Protein AF-A0A1Y1JWE5-F1 (afdb_monomer)

Solvent-accessible surface area (backbone atoms only — not comparable to full-atom values): 17389 Å² total; per-residue (Å²): 130,84,78,57,72,65,70,49,56,72,48,37,63,62,44,45,52,57,44,68,73,35,58,74,59,78,87,44,86,89,73,44,53,76,54,42,47,54,24,56,75,47,59,82,38,72,62,49,57,72,50,61,43,95,92,36,55,34,38,22,52,44,24,22,49,41,56,32,51,51,49,30,47,69,45,86,52,62,65,46,50,71,37,38,53,64,41,50,50,51,50,49,45,46,62,62,63,72,54,86,86,56,82,63,84,67,59,57,63,60,40,46,52,50,53,50,50,53,42,55,49,50,47,59,75,68,62,60,88,73,80,71,63,56,60,56,52,73,76,67,52,86,52,79,88,51,44,73,55,52,51,54,51,50,54,51,48,49,56,49,50,76,72,46,80,90,53,76,62,62,55,52,52,52,50,50,52,50,51,54,49,51,54,50,49,54,54,48,52,63,57,58,70,64,56,77,78,72,74,73,72,83,69,66,60,65,59,59,52,51,52,54,51,52,54,50,52,51,52,53,52,51,51,51,52,52,47,52,51,49,50,50,52,47,51,51,50,48,50,72,68,38,74,64,38,60,52,54,62,56,49,53,60,52,52,50,53,57,54,63,55,58,60,61,71,68,59,82,79,62,79,85,79,79,83,77,87,77,93,71,87,77,84,83,89,82,89,82,84,83,135

Foldseek 3Di:
DPDDLLLLLLCLVVLVVLLVPFQQAQPDPPDTDLQLVLLVVCLVPPLLCLLCAPVGRSSSVLSSLLSSLVCLQPDPPPSSVVNNLVSVLLVLVCSNPVDDPPPPVRDSCSSSVVSVVSNVVSCVVVVDPDDRSNVVCVVDPDDPVCRVVSVVVNVVVCVVDVPDPDDSVVSVVVVVVVVVVVVVVVVVVVVVVPPPPPPPDPPPVVVVVVVVVVVVVVVVVVVVVVVVVVCVVVVVVCCVPPPVVVVVVVVVVVVVVVVVCVCVVVPPPDDDDDDDDDDDDDDDDDDDDDD

Sequence (291 aa):
MRKSIYEIVVYFPQCKLVLDEKPKEITDYTHPGKWAKICIANTHNTKLSHLNVHNRNPQDICNQVMEYLAYVNASTKESLNEFGCEYLYYWIYELLHHKDNIDITVQVDEVYDELLNIFIKGYKDLRFEGDIKILRCLKNGIKEIDFPKIRAIYDMYNKIITHTYRNVDNFKDVVDMMNKHNKKMETLNGEISKSPITIPCKSNIAAHIIITLLVTLLICIFIFVLLKVKYHIICMYFCYFSECGLWIRSVIPWRRKLWDNKDDEKNIYHDPQISSSMLRDCRYNISYNYQ

Secondary structure (DSSP, 8-state):
-PPPHHHHHTTHHHHHHHHHTS-SS---SSS--HHHHHHHHTTT-TTGGGG--TT--HHHHHHHHHHHHHHHHH-S-HHHHHHHHHHHHHHHHHHHHSSTT------HHHHHHHHHHHHHHHHHHTT-SS--TTHHHHHSPPPGGGHHHHHHHHHHHHHHHHHS-S-THHHHHHHHHHHHHHHHHHHHHHHHTTS---------HHHHHHHHHHHHHHHHHHHHHHHHHHHHHHHHHHHHHSHHHHHHHHHHHHHHHHHHTTSGGGGGGS----------------PPP--

Mean predicted aligned error: 15.6 Å

Nearest PDB structures (foldseek):
  6j8w-assembly2_D  TM=2.812E-01  e=6.470E+00  Streptomyces viridosporus
  3ja6-assembly1_I  TM=1.778E-01  e=5.538E+00  Escherichia coli

pLDDT: mean 78.85, std 15.07, range [43.62, 97.88]

Radius of gyration: 39.4 Å; Cα contacts (8 Å, |Δi|>4): 147; chains: 1; bounding box: 109×55×100 Å

Structure (mmCIF, N/CA/C/O backbone):
data_AF-A0A1Y1JWE5-F1
#
_entry.id   AF-A0A1Y1JWE5-F1
#
loop_
_atom_site.group_PDB
_atom_site.id
_atom_site.type_symbol
_atom_site.label_atom_id
_atom_site.label_alt_id
_atom_site.label_comp_id
_atom_site.label_asym_id
_atom_site.label_entity_id
_atom_site.label_seq_id
_atom_site.pdbx_PDB_ins_code
_atom_site.Cartn_x
_atom_site.Cartn_y
_atom_site.Cartn_z
_atom_site.occupancy
_atom_site.B_iso_or_equiv
_atom_site.auth_seq_id
_atom_site.auth_comp_id
_atom_site.auth_asym_id
_atom_site.auth_atom_id
_atom_site.pdbx_PDB_model_num
ATOM 1 N N . MET A 1 1 ? -16.156 13.797 2.078 1.00 45.00 1 MET A N 1
ATOM 2 C CA . MET A 1 1 ? -16.645 12.589 2.778 1.00 45.00 1 MET A CA 1
ATOM 3 C C . MET A 1 1 ? -15.555 11.538 2.713 1.00 45.00 1 MET A C 1
ATOM 5 O O . MET A 1 1 ? -14.990 11.354 1.643 1.00 45.00 1 MET A O 1
ATOM 9 N N . ARG A 1 2 ? -15.207 10.914 3.842 1.00 63.69 2 ARG A N 1
ATOM 10 C CA . ARG A 1 2 ? -14.286 9.770 3.861 1.00 63.69 2 ARG A CA 1
ATOM 11 C C . ARG A 1 2 ? -15.041 8.600 3.222 1.00 63.69 2 ARG A C 1
ATOM 13 O O . ARG A 1 2 ? -16.159 8.333 3.652 1.00 63.69 2 ARG A O 1
ATOM 20 N N . LYS A 1 3 ? -14.489 7.988 2.174 1.00 72.81 3 LYS A N 1
ATOM 21 C CA . LYS A 1 3 ? -15.126 6.830 1.532 1.00 72.81 3 LYS A CA 1
ATOM 22 C C . LYS A 1 3 ? -15.247 5.685 2.524 1.00 72.81 3 LYS A C 1
ATOM 24 O O . LYS A 1 3 ? -14.412 5.565 3.428 1.00 72.81 3 LYS A O 1
ATOM 29 N N . SER A 1 4 ? -16.276 4.859 2.371 1.00 81.06 4 SER A N 1
ATOM 30 C CA . SER A 1 4 ? -16.382 3.672 3.217 1.00 81.06 4 SER A CA 1
ATOM 31 C C . SER A 1 4 ? -15.314 2.654 2.806 1.00 81.06 4 SER A C 1
ATOM 33 O O . SER A 1 4 ? -14.945 2.563 1.636 1.00 81.06 4 SER A O 1
ATOM 35 N N . ILE A 1 5 ? -14.820 1.861 3.760 1.00 77.88 5 ILE A N 1
ATOM 36 C CA . ILE A 1 5 ? -13.851 0.794 3.459 1.00 77.88 5 ILE A CA 1
ATOM 37 C C . ILE A 1 5 ? -14.438 -0.210 2.449 1.00 77.88 5 ILE A C 1
ATOM 39 O O . ILE A 1 5 ? -13.711 -0.765 1.631 1.00 77.88 5 ILE A O 1
ATOM 43 N N . TYR A 1 6 ? -15.760 -0.395 2.442 1.00 78.81 6 TYR A N 1
ATOM 44 C CA . TYR A 1 6 ? -16.436 -1.296 1.510 1.00 78.81 6 TYR A CA 1
ATOM 45 C C . TYR A 1 6 ? -16.335 -0.821 0.064 1.00 78.81 6 TYR A C 1
ATOM 47 O O . TYR A 1 6 ? -16.055 -1.628 -0.816 1.00 78.81 6 TYR A O 1
ATOM 55 N N . GLU A 1 7 ? -16.494 0.484 -0.176 1.00 81.75 7 GLU A N 1
ATOM 56 C CA . GLU A 1 7 ? -16.347 1.068 -1.517 1.00 81.75 7 GLU A CA 1
ATOM 57 C C . GLU A 1 7 ? -14.948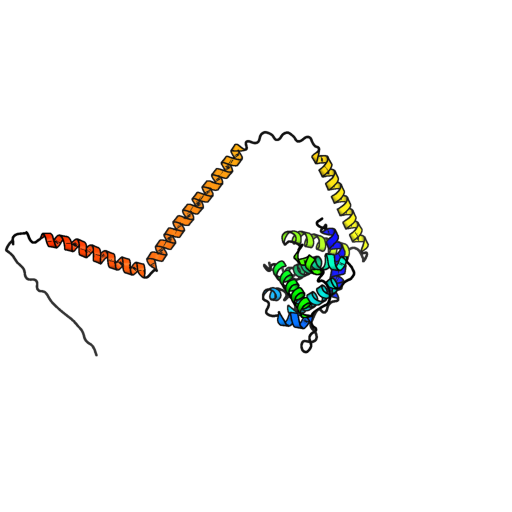 0.818 -2.079 1.00 81.75 7 GLU A C 1
ATOM 59 O O . GLU A 1 7 ? -14.806 0.540 -3.263 1.00 81.75 7 GLU A O 1
ATOM 64 N N . ILE A 1 8 ? -13.931 0.862 -1.215 1.00 82.62 8 ILE A N 1
ATOM 65 C CA . ILE A 1 8 ? -12.537 0.610 -1.579 1.00 82.62 8 ILE A CA 1
ATOM 66 C C . ILE A 1 8 ? -12.338 -0.866 -1.962 1.00 82.62 8 ILE A C 1
ATOM 68 O O . ILE A 1 8 ? -11.799 -1.170 -3.027 1.00 82.62 8 ILE A O 1
ATOM 72 N N . VAL A 1 9 ? -12.821 -1.790 -1.126 1.00 83.12 9 VAL A N 1
ATOM 73 C CA . VAL A 1 9 ? -12.588 -3.235 -1.289 1.00 83.12 9 VAL A CA 1
ATOM 74 C C . VAL A 1 9 ? -13.251 -3.811 -2.548 1.00 83.12 9 VAL A C 1
ATOM 76 O O . VAL A 1 9 ? -12.699 -4.734 -3.143 1.00 83.12 9 VAL A O 1
ATOM 79 N N . VAL A 1 10 ? -14.370 -3.243 -3.024 1.00 83.69 10 VAL A N 1
ATOM 80 C CA . VAL A 1 10 ? -15.030 -3.680 -4.278 1.00 83.69 10 VAL A CA 1
ATOM 81 C C . VAL A 1 10 ? -14.069 -3.659 -5.474 1.00 83.69 10 VAL A C 1
ATOM 83 O O . VAL A 1 10 ? -14.160 -4.518 -6.350 1.00 83.69 10 VAL A O 1
ATOM 86 N N . TYR A 1 11 ? -13.129 -2.710 -5.513 1.00 88.19 11 TYR A N 1
ATOM 87 C CA . TYR A 1 11 ? -12.209 -2.533 -6.641 1.00 88.19 11 TYR A CA 1
ATOM 88 C C . TYR A 1 11 ? -10.886 -3.292 -6.495 1.00 88.19 11 TYR A C 1
ATOM 90 O O . TYR A 1 11 ? -10.104 -3.349 -7.449 1.00 88.19 11 TYR A O 1
ATOM 98 N N . PHE A 1 12 ? -10.631 -3.918 -5.344 1.00 88.44 12 PHE A N 1
ATOM 99 C CA . PHE A 1 12 ? -9.384 -4.643 -5.092 1.00 88.44 12 PHE A CA 1
ATOM 100 C C . PHE A 1 12 ? -9.107 -5.781 -6.086 1.00 88.44 12 PHE A C 1
ATOM 102 O O . PHE A 1 12 ? -7.968 -5.871 -6.533 1.00 88.44 12 PHE A O 1
ATOM 109 N N . PRO A 1 13 ? -10.079 -6.599 -6.539 1.00 87.31 13 PRO A N 1
ATOM 110 C CA . PRO A 1 13 ? -9.810 -7.612 -7.564 1.00 87.31 13 PRO A CA 1
ATOM 111 C C . PRO A 1 13 ? -9.326 -7.015 -8.872 1.00 87.31 13 PRO A C 1
ATOM 113 O O . PRO A 1 13 ? -8.441 -7.565 -9.515 1.00 87.31 13 PRO A O 1
ATOM 116 N N . GLN A 1 14 ? -9.912 -5.890 -9.280 1.00 90.62 14 GLN A N 1
ATOM 117 C CA . GLN A 1 14 ? -9.529 -5.243 -10.524 1.00 90.62 14 GLN A CA 1
ATOM 118 C C . GLN A 1 14 ? -8.097 -4.711 -10.421 1.00 90.62 14 GLN A C 1
ATOM 120 O O . GLN A 1 14 ? -7.299 -4.911 -11.333 1.00 90.62 14 GLN A O 1
ATOM 125 N N . CYS A 1 15 ? -7.762 -4.079 -9.296 1.00 93.44 15 CYS A N 1
ATOM 126 C CA . CYS A 1 15 ? -6.408 -3.608 -9.021 1.00 93.44 15 CYS A CA 1
ATOM 127 C C . CYS A 1 15 ? -5.414 -4.778 -8.937 1.00 93.44 15 CYS A C 1
ATOM 129 O O . CYS A 1 15 ? -4.326 -4.701 -9.504 1.00 93.44 15 CYS A O 1
ATOM 131 N N . LYS A 1 16 ? -5.823 -5.891 -8.316 1.00 93.06 16 LYS A N 1
ATOM 132 C CA . LYS A 1 16 ? -5.056 -7.136 -8.242 1.00 93.06 16 LYS A CA 1
ATOM 133 C C . LYS A 1 16 ? -4.730 -7.693 -9.614 1.00 93.06 16 LYS A C 1
ATOM 135 O O . LYS A 1 16 ? -3.564 -7.941 -9.883 1.00 93.06 16 LYS A O 1
ATOM 140 N N . LEU A 1 17 ? -5.730 -7.835 -10.482 1.00 93.50 17 LEU A N 1
ATOM 141 C CA . LEU A 1 17 ? -5.533 -8.320 -11.848 1.00 93.50 17 LEU A CA 1
ATOM 142 C C . LEU A 1 17 ? -4.514 -7.452 -12.596 1.00 93.50 17 LEU A C 1
ATOM 144 O O . LEU A 1 17 ? -3.560 -7.972 -13.163 1.00 93.50 17 LEU A O 1
ATOM 148 N N . VAL A 1 18 ? -4.662 -6.127 -12.514 1.00 96.19 18 VAL A N 1
ATOM 149 C CA . VAL A 1 18 ? -3.742 -5.178 -13.160 1.00 96.19 18 VAL A CA 1
ATOM 150 C C . VAL A 1 18 ? -2.314 -5.293 -12.614 1.00 96.19 18 VAL A C 1
ATOM 152 O O . VAL A 1 18 ? -1.364 -5.159 -13.384 1.00 96.19 18 VAL A O 1
ATOM 155 N N . LEU A 1 19 ? -2.147 -5.505 -11.306 1.00 96.50 19 LEU A N 1
ATOM 156 C CA . LEU A 1 19 ? -0.839 -5.697 -10.674 1.00 96.50 19 LEU A CA 1
ATOM 157 C C . LEU A 1 19 ? -0.215 -7.051 -11.051 1.00 96.50 19 LEU A C 1
ATOM 159 O O . LEU A 1 19 ? 0.980 -7.115 -11.341 1.00 96.50 19 LEU A O 1
ATOM 163 N N . ASP A 1 20 ? -1.015 -8.117 -11.071 1.00 95.56 20 ASP A N 1
ATOM 164 C CA . ASP A 1 20 ? -0.584 -9.484 -11.385 1.00 95.56 20 ASP A CA 1
ATOM 165 C C . ASP A 1 20 ? -0.161 -9.646 -12.855 1.00 95.56 20 ASP A C 1
ATOM 167 O O . ASP A 1 20 ? 0.697 -10.477 -13.153 1.00 95.56 20 ASP A O 1
ATOM 171 N N . GLU A 1 21 ? -0.712 -8.828 -13.757 1.00 96.88 21 GLU A N 1
ATOM 172 C CA . GLU A 1 21 ? -0.301 -8.730 -15.165 1.00 96.88 21 GLU A CA 1
ATOM 173 C C . GLU A 1 21 ? 1.067 -8.048 -15.356 1.00 96.88 21 GLU A C 1
ATOM 175 O O . GLU A 1 21 ? 1.653 -8.143 -16.438 1.00 96.88 21 GLU A O 1
ATOM 180 N N . LYS A 1 22 ? 1.593 -7.336 -14.347 1.00 97.31 22 LYS A N 1
ATOM 181 C CA . LYS A 1 22 ? 2.890 -6.654 -14.467 1.00 97.31 22 LYS A CA 1
ATOM 182 C C . LYS A 1 22 ? 4.060 -7.638 -14.343 1.00 97.31 22 LYS A C 1
ATOM 184 O O . LYS A 1 22 ? 3.947 -8.635 -13.626 1.00 97.31 22 LYS A O 1
ATOM 189 N N . PRO A 1 23 ? 5.206 -7.357 -14.999 1.00 95.88 23 PRO A N 1
ATOM 190 C CA . PRO A 1 23 ? 6.380 -8.220 -14.930 1.00 95.88 23 PRO A CA 1
ATOM 191 C C . PRO A 1 23 ? 6.802 -8.483 -13.484 1.00 95.88 23 PRO A C 1
ATOM 193 O O . PRO A 1 23 ? 7.018 -7.551 -12.710 1.00 95.88 23 PRO A O 1
ATOM 196 N N . LYS A 1 24 ? 6.918 -9.764 -13.124 1.00 95.69 24 LYS A N 1
ATOM 197 C CA . LYS A 1 24 ? 7.304 -10.183 -11.769 1.00 95.69 24 LYS A CA 1
ATOM 198 C C . LYS A 1 24 ? 8.813 -10.168 -11.546 1.00 95.69 24 LYS A C 1
ATOM 200 O O . LYS A 1 24 ? 9.238 -10.123 -10.395 1.00 95.69 24 LYS A O 1
ATOM 205 N N . GLU A 1 25 ? 9.586 -10.199 -12.623 1.00 95.69 25 GLU A N 1
ATOM 206 C CA . GLU A 1 25 ? 11.045 -10.255 -12.624 1.00 95.69 25 GLU A CA 1
ATOM 207 C C . GLU A 1 25 ? 11.581 -9.351 -13.733 1.00 95.69 25 GLU A C 1
ATOM 209 O O . GLU A 1 25 ? 10.958 -9.207 -14.792 1.00 95.69 25 GLU A O 1
ATOM 214 N N . ILE A 1 26 ? 12.730 -8.726 -13.487 1.00 95.06 26 ILE A N 1
ATOM 215 C CA . ILE A 1 26 ? 13.473 -8.005 -14.517 1.00 95.06 26 ILE A CA 1
ATOM 216 C C . ILE A 1 26 ? 14.206 -9.047 -15.365 1.00 95.06 26 ILE A C 1
ATOM 218 O O . ILE A 1 26 ? 15.127 -9.708 -14.898 1.00 95.06 26 ILE A O 1
ATOM 222 N N . THR A 1 27 ? 13.792 -9.203 -16.621 1.00 93.88 27 THR A N 1
ATOM 223 C CA . THR A 1 27 ? 14.348 -10.229 -17.518 1.00 93.88 27 THR A CA 1
ATOM 224 C C . THR A 1 27 ? 15.633 -9.795 -18.224 1.00 93.88 27 THR A C 1
ATOM 226 O O . THR A 1 27 ? 16.431 -10.646 -18.605 1.00 93.88 27 THR A O 1
ATOM 229 N N . ASP A 1 28 ? 15.857 -8.487 -18.385 1.00 94.38 28 ASP A N 1
ATOM 230 C CA . ASP A 1 28 ? 17.046 -7.929 -19.031 1.00 94.38 28 ASP A CA 1
ATOM 231 C C . ASP A 1 28 ? 17.736 -6.909 -18.116 1.00 94.38 28 ASP A C 1
ATOM 233 O O . ASP A 1 28 ? 17.306 -5.763 -17.981 1.00 94.38 28 ASP A O 1
ATOM 237 N N . TYR A 1 29 ? 18.830 -7.337 -17.485 1.00 92.56 29 TYR A N 1
ATOM 238 C CA . TYR A 1 29 ? 19.678 -6.469 -16.662 1.00 92.56 29 TYR A CA 1
ATOM 239 C C . TYR A 1 29 ? 20.702 -5.671 -17.479 1.00 92.56 29 TYR A C 1
ATOM 241 O O . TYR A 1 29 ? 21.291 -4.726 -16.956 1.00 92.56 29 TYR A O 1
ATOM 249 N N . THR A 1 30 ? 20.920 -6.023 -18.749 1.00 93.88 30 THR A N 1
ATOM 250 C CA . THR A 1 30 ? 21.851 -5.306 -19.633 1.00 93.88 30 THR A CA 1
ATOM 251 C C . THR A 1 30 ? 21.209 -4.057 -20.225 1.00 93.88 30 THR A C 1
ATOM 253 O O . THR A 1 30 ? 21.836 -2.998 -20.257 1.00 93.88 30 THR A O 1
ATOM 256 N N . HIS A 1 31 ? 19.932 -4.149 -20.599 1.00 95.50 31 HIS A N 1
ATOM 257 C CA . HIS A 1 31 ? 19.138 -3.041 -21.125 1.00 95.50 31 HIS A CA 1
ATOM 258 C C . HIS A 1 31 ? 17.792 -2.938 -20.392 1.00 95.50 31 HIS A C 1
ATOM 260 O O . HIS A 1 31 ? 16.730 -3.065 -21.006 1.00 95.50 31 HIS A O 1
ATOM 266 N N . PRO A 1 32 ? 17.809 -2.692 -19.068 1.00 96.00 32 PRO A N 1
ATOM 267 C CA . PRO A 1 32 ? 16.590 -2.664 -18.281 1.00 96.00 32 PRO A CA 1
ATOM 268 C C . PRO A 1 32 ? 15.662 -1.545 -18.755 1.00 96.00 32 PRO A C 1
ATOM 270 O O . PRO A 1 32 ? 16.098 -0.445 -19.114 1.00 96.00 32 PRO A O 1
ATOM 273 N N . GLY A 1 33 ? 14.356 -1.811 -18.685 1.00 95.62 33 GLY A N 1
ATOM 274 C CA . GLY A 1 33 ? 13.331 -0.791 -18.874 1.00 95.62 33 GLY A CA 1
ATOM 275 C C . GLY A 1 33 ? 13.539 0.409 -17.942 1.00 95.62 33 GLY A C 1
ATOM 276 O O . GLY A 1 33 ? 14.242 0.335 -16.933 1.00 95.62 33 GLY A O 1
ATOM 277 N N . LYS A 1 34 ? 12.908 1.541 -18.268 1.00 96.31 34 LYS A N 1
ATOM 278 C CA . LYS A 1 34 ? 13.078 2.802 -17.522 1.00 96.31 34 LYS A CA 1
ATOM 279 C C . LYS A 1 34 ? 12.838 2.628 -16.016 1.00 96.31 34 LYS A C 1
ATOM 281 O O . LYS A 1 34 ? 13.661 3.068 -15.216 1.00 96.31 34 LYS A O 1
ATOM 286 N N . TRP A 1 35 ? 11.752 1.948 -15.646 1.00 96.56 35 TRP A N 1
ATOM 287 C CA . TRP A 1 35 ? 11.420 1.663 -14.250 1.00 96.56 35 TRP A CA 1
ATOM 288 C C . TRP A 1 35 ? 12.386 0.675 -13.603 1.00 96.56 35 TRP A C 1
ATOM 290 O O . TRP A 1 35 ? 12.887 0.949 -12.515 1.00 96.56 35 TRP A O 1
ATOM 300 N N . ALA A 1 36 ? 12.738 -0.402 -14.305 1.00 97.38 36 ALA A N 1
ATOM 301 C CA . ALA A 1 36 ? 13.722 -1.372 -13.840 1.00 97.38 36 ALA A CA 1
ATOM 302 C C . ALA A 1 36 ? 15.067 -0.699 -13.523 1.00 97.38 36 ALA A C 1
ATOM 304 O O . ALA A 1 36 ? 15.626 -0.924 -12.454 1.00 97.38 36 ALA A O 1
ATOM 305 N N . LYS A 1 37 ? 15.545 0.210 -14.383 1.00 97.25 37 LYS A N 1
ATOM 306 C CA . LYS A 1 37 ? 16.775 0.981 -14.146 1.00 97.25 37 LYS A CA 1
ATOM 307 C C . LYS A 1 37 ? 16.695 1.831 -12.874 1.00 97.25 37 LYS A C 1
ATOM 309 O O . LYS A 1 37 ? 17.655 1.875 -12.109 1.00 97.25 37 LYS A O 1
ATOM 314 N N . ILE A 1 38 ? 15.561 2.494 -12.641 1.00 97.12 38 ILE A N 1
ATOM 315 C CA . ILE A 1 38 ? 15.330 3.292 -11.428 1.00 97.12 38 ILE A CA 1
ATOM 316 C C . ILE A 1 38 ? 15.319 2.390 -10.189 1.00 97.12 38 ILE A C 1
ATOM 318 O O . ILE A 1 38 ? 15.957 2.722 -9.193 1.00 97.12 38 ILE A O 1
ATOM 322 N N . CYS A 1 39 ? 14.650 1.240 -10.247 1.00 97.38 39 CYS A N 1
ATOM 323 C CA . CYS A 1 39 ? 14.604 0.294 -9.135 1.00 97.38 39 CYS A CA 1
ATOM 324 C C . CYS A 1 39 ? 15.976 -0.320 -8.829 1.00 97.38 39 CYS A C 1
ATOM 326 O O . CYS A 1 39 ? 16.359 -0.363 -7.664 1.00 97.38 39 CYS A O 1
ATOM 328 N N . ILE A 1 40 ? 16.756 -0.689 -9.852 1.00 96.69 40 ILE A N 1
ATOM 329 C CA . ILE A 1 40 ? 18.139 -1.174 -9.700 1.00 96.69 40 ILE A CA 1
ATOM 330 C C . ILE A 1 40 ? 19.027 -0.102 -9.047 1.00 96.69 40 ILE A C 1
ATOM 332 O O . ILE A 1 40 ? 19.831 -0.394 -8.167 1.00 96.69 40 ILE A O 1
ATOM 336 N N . ALA A 1 41 ? 18.860 1.170 -9.422 1.00 96.56 41 ALA A N 1
ATOM 337 C CA . ALA A 1 41 ? 19.598 2.266 -8.793 1.00 96.56 41 ALA A CA 1
ATOM 338 C C . ALA A 1 41 ? 19.237 2.469 -7.306 1.00 96.56 41 ALA A C 1
ATOM 340 O O . ALA A 1 41 ? 20.007 3.082 -6.569 1.00 96.56 41 ALA A O 1
ATOM 341 N N . ASN A 1 42 ? 18.088 1.952 -6.859 1.00 96.31 42 ASN A N 1
ATOM 342 C CA . ASN A 1 42 ? 17.619 2.018 -5.475 1.00 96.31 42 ASN A CA 1
ATOM 343 C C . ASN A 1 42 ? 17.778 0.685 -4.721 1.00 96.31 42 ASN A C 1
ATOM 345 O O . ASN A 1 42 ? 17.257 0.551 -3.616 1.00 96.31 42 ASN A O 1
ATOM 349 N N . THR A 1 43 ? 18.529 -0.289 -5.249 1.00 93.00 43 THR A N 1
ATOM 350 C CA . THR A 1 43 ? 18.724 -1.599 -4.595 1.00 93.00 43 THR A CA 1
ATOM 351 C C . THR A 1 43 ? 19.389 -1.494 -3.215 1.00 93.00 43 THR A C 1
ATOM 353 O O . THR A 1 43 ? 19.151 -2.333 -2.351 1.00 93.00 43 THR A O 1
ATOM 356 N N . HIS A 1 44 ? 20.176 -0.443 -2.962 1.00 92.44 44 HIS A N 1
ATOM 357 C CA . HIS A 1 44 ? 20.799 -0.189 -1.654 1.00 92.44 44 HIS A CA 1
ATOM 358 C C . HIS A 1 44 ? 19.873 0.497 -0.636 1.00 92.44 44 HIS A C 1
ATOM 360 O O . HIS A 1 44 ? 20.308 0.823 0.468 1.00 92.44 44 HIS A O 1
ATOM 366 N N . ASN A 1 45 ? 18.611 0.744 -0.989 1.00 92.44 45 ASN A N 1
ATOM 367 C CA . ASN A 1 45 ? 17.656 1.362 -0.086 1.00 92.44 45 ASN A CA 1
ATOM 368 C C . ASN A 1 45 ? 17.261 0.379 1.021 1.00 92.44 45 ASN A C 1
ATOM 370 O O . ASN A 1 45 ? 16.612 -0.640 0.770 1.00 92.44 45 ASN A O 1
ATOM 374 N N . THR A 1 46 ? 17.644 0.696 2.257 1.00 91.62 46 THR A N 1
ATOM 375 C CA . THR A 1 46 ? 17.421 -0.173 3.417 1.00 91.62 46 THR A CA 1
ATOM 376 C C . THR A 1 46 ? 15.942 -0.461 3.645 1.00 91.62 46 THR A C 1
ATOM 378 O O . THR A 1 46 ? 15.610 -1.588 4.001 1.00 91.62 46 THR A O 1
ATOM 381 N N . LYS A 1 47 ? 15.042 0.482 3.347 1.00 92.12 47 LYS A N 1
ATOM 382 C CA . LYS A 1 47 ? 13.594 0.270 3.494 1.00 92.12 47 LYS A CA 1
ATOM 383 C C . LYS A 1 47 ? 13.058 -0.763 2.505 1.00 92.12 47 LYS A C 1
ATOM 385 O O . LYS A 1 47 ? 12.217 -1.582 2.856 1.00 92.12 47 LYS A O 1
ATOM 390 N N . LEU A 1 48 ? 13.574 -0.779 1.273 1.00 92.69 48 LEU A N 1
ATOM 391 C CA . LEU A 1 48 ? 13.155 -1.762 0.270 1.00 92.69 48 LEU A CA 1
ATOM 392 C C . LEU A 1 48 ? 13.724 -3.155 0.534 1.00 92.69 48 LEU A C 1
ATOM 394 O O . LEU A 1 48 ? 13.172 -4.131 0.036 1.00 92.69 48 LEU A O 1
ATOM 398 N N . SER A 1 49 ? 14.791 -3.282 1.326 1.00 89.94 49 SER A N 1
ATOM 399 C CA . SER A 1 49 ? 15.393 -4.588 1.632 1.00 89.94 49 SER A CA 1
ATOM 400 C C . SER A 1 49 ? 14.404 -5.570 2.280 1.00 89.94 49 SER A C 1
ATOM 402 O O . SER A 1 49 ? 14.515 -6.781 2.081 1.00 89.94 49 SER A O 1
ATOM 404 N N . HIS A 1 50 ? 13.380 -5.049 2.964 1.00 87.44 50 HIS A N 1
ATOM 405 C CA . HIS A 1 50 ? 12.291 -5.822 3.563 1.00 87.44 50 HIS A CA 1
ATOM 406 C C . HIS A 1 50 ? 11.376 -6.503 2.538 1.00 87.44 50 HIS A C 1
ATOM 408 O O . HIS A 1 50 ? 10.689 -7.463 2.874 1.00 87.44 50 HIS A O 1
ATOM 414 N N . LEU A 1 51 ? 11.404 -6.070 1.275 1.00 89.19 51 LEU A N 1
ATOM 415 C CA . LEU A 1 51 ? 10.638 -6.674 0.185 1.00 89.19 51 LEU A CA 1
ATOM 416 C C . LEU A 1 51 ? 11.240 -7.991 -0.320 1.00 89.19 51 LEU A C 1
ATOM 418 O O . LEU A 1 51 ? 10.748 -8.535 -1.299 1.00 89.19 51 LEU A O 1
ATOM 422 N N . ASN A 1 52 ? 12.285 -8.533 0.307 1.00 86.94 52 ASN A N 1
ATOM 423 C CA . ASN A 1 52 ? 12.820 -9.845 -0.054 1.00 86.94 52 ASN A CA 1
ATOM 424 C C . ASN A 1 52 ? 11.879 -10.979 0.411 1.00 86.94 52 ASN A C 1
ATOM 426 O O . ASN A 1 52 ? 12.149 -11.694 1.379 1.00 86.94 52 ASN A O 1
ATOM 430 N N . VAL A 1 53 ? 10.738 -11.117 -0.269 1.00 85.38 53 VAL A N 1
ATOM 431 C CA . VAL A 1 53 ? 9.664 -12.064 0.057 1.00 85.38 53 VAL A CA 1
ATOM 432 C C . VAL A 1 53 ? 9.398 -12.988 -1.132 1.00 85.38 53 VAL A C 1
ATOM 434 O O . VAL A 1 53 ? 9.552 -12.609 -2.290 1.00 85.38 53 VAL A O 1
ATOM 437 N N . HIS A 1 54 ? 8.997 -14.232 -0.849 1.00 83.31 54 HIS A N 1
ATOM 438 C CA . HIS A 1 54 ? 8.643 -15.251 -1.848 1.00 83.31 54 HIS A CA 1
ATOM 439 C C . HIS A 1 54 ? 9.732 -15.503 -2.906 1.00 83.31 54 HIS A C 1
ATOM 441 O O . HIS A 1 54 ? 9.418 -15.765 -4.063 1.00 83.31 54 HIS A O 1
ATOM 447 N N . ASN A 1 55 ? 11.006 -15.438 -2.501 1.00 88.06 55 ASN A N 1
ATOM 448 C CA . ASN A 1 55 ? 12.175 -15.616 -3.373 1.00 88.06 55 ASN A CA 1
ATOM 449 C C . ASN A 1 55 ? 12.274 -14.579 -4.505 1.00 88.06 55 ASN A C 1
ATOM 451 O O . ASN A 1 55 ? 12.932 -14.832 -5.510 1.00 88.06 55 ASN A O 1
ATOM 455 N N . ARG A 1 56 ? 11.624 -13.420 -4.356 1.00 92.50 56 ARG A N 1
ATOM 456 C CA . ARG A 1 56 ? 11.728 -12.309 -5.303 1.00 92.50 56 ARG A CA 1
ATOM 457 C C . ARG A 1 56 ? 12.694 -11.266 -4.769 1.00 92.50 56 ARG A C 1
ATOM 459 O O . ARG A 1 56 ? 12.651 -10.925 -3.587 1.00 92.50 56 ARG A O 1
ATOM 466 N N . ASN A 1 57 ? 13.531 -10.719 -5.647 1.00 95.06 57 ASN A N 1
ATOM 467 C CA . ASN A 1 57 ? 14.430 -9.648 -5.240 1.00 95.06 57 ASN A CA 1
ATOM 468 C C . ASN A 1 57 ? 13.637 -8.346 -5.027 1.00 95.06 57 ASN A C 1
ATOM 470 O O . ASN A 1 57 ? 12.706 -8.061 -5.789 1.00 95.06 57 ASN A O 1
ATOM 474 N N . PRO A 1 58 ? 14.044 -7.489 -4.072 1.00 95.38 58 PRO A N 1
ATOM 475 C CA . PRO A 1 58 ? 13.409 -6.189 -3.844 1.00 95.38 58 PRO A CA 1
ATOM 476 C C . PRO A 1 58 ? 13.252 -5.325 -5.101 1.00 95.38 58 PRO A C 1
ATOM 478 O O . PRO A 1 58 ? 12.227 -4.676 -5.294 1.00 95.38 58 PRO A O 1
ATOM 481 N N . GLN A 1 59 ? 14.250 -5.343 -5.987 1.00 96.62 59 GLN A N 1
ATOM 482 C CA . GLN A 1 59 ? 14.241 -4.591 -7.246 1.00 96.62 59 GLN A CA 1
ATOM 483 C C . GLN A 1 59 ? 13.171 -5.076 -8.235 1.00 96.62 59 GLN A C 1
ATOM 485 O O . GLN A 1 59 ? 12.585 -4.260 -8.945 1.00 96.62 59 GLN A O 1
ATOM 490 N N . ASP A 1 60 ? 12.870 -6.376 -8.244 1.00 96.88 60 ASP A N 1
ATOM 491 C CA . ASP A 1 60 ? 11.848 -6.959 -9.115 1.00 96.88 60 ASP A CA 1
ATOM 492 C C . ASP A 1 60 ? 10.443 -6.568 -8.634 1.00 96.88 60 ASP A C 1
ATOM 494 O O . ASP A 1 60 ? 9.574 -6.209 -9.431 1.00 96.88 60 ASP A O 1
ATOM 498 N N . ILE A 1 61 ? 10.236 -6.562 -7.312 1.00 96.69 61 ILE A N 1
ATOM 499 C CA . ILE A 1 61 ? 9.003 -6.069 -6.685 1.00 96.69 61 ILE A CA 1
ATOM 500 C C . ILE A 1 61 ? 8.843 -4.565 -6.911 1.00 96.69 61 ILE A C 1
ATOM 502 O O . ILE A 1 61 ? 7.772 -4.130 -7.332 1.00 96.69 61 ILE A O 1
ATOM 506 N N . CYS A 1 62 ? 9.904 -3.780 -6.703 1.00 97.81 62 CYS A N 1
ATOM 507 C CA . CYS A 1 62 ? 9.909 -2.355 -7.024 1.00 97.81 62 CYS A CA 1
ATOM 508 C C . CYS A 1 62 ? 9.488 -2.128 -8.480 1.00 97.81 62 CYS A C 1
ATOM 510 O O . CYS A 1 62 ? 8.582 -1.337 -8.728 1.00 97.81 62 CYS A O 1
ATOM 512 N N . ASN A 1 63 ? 10.075 -2.858 -9.437 1.00 97.81 63 ASN A N 1
ATOM 513 C CA . ASN A 1 63 ? 9.746 -2.707 -10.853 1.00 97.81 63 ASN A CA 1
ATOM 514 C C . ASN A 1 63 ? 8.267 -3.011 -11.132 1.00 97.81 63 ASN A C 1
ATOM 516 O O . ASN A 1 63 ? 7.596 -2.224 -11.798 1.00 97.81 63 ASN A O 1
ATOM 520 N N . GLN A 1 64 ? 7.736 -4.100 -10.566 1.00 97.88 64 GLN A N 1
ATOM 521 C CA . GLN A 1 64 ? 6.319 -4.445 -10.688 1.00 97.88 64 GLN A CA 1
ATOM 522 C C . GLN A 1 64 ? 5.411 -3.319 -10.164 1.00 97.88 64 GLN A C 1
ATOM 524 O O . GLN A 1 64 ? 4.432 -2.952 -10.817 1.00 97.88 64 GLN A O 1
ATOM 529 N N . VAL A 1 65 ? 5.758 -2.742 -9.009 1.00 97.44 65 VAL A N 1
ATOM 530 C CA . VAL A 1 65 ? 5.017 -1.632 -8.398 1.00 97.44 65 VAL A CA 1
ATOM 531 C C . VAL A 1 65 ? 5.103 -0.366 -9.249 1.00 97.44 65 VAL A C 1
ATOM 533 O O . VAL A 1 65 ? 4.083 0.291 -9.449 1.00 97.44 65 VAL A O 1
ATOM 536 N N . MET A 1 66 ? 6.274 -0.032 -9.797 1.00 97.56 66 MET A N 1
ATOM 537 C CA . MET A 1 66 ? 6.433 1.135 -10.672 1.00 97.56 66 MET A CA 1
ATOM 538 C C . MET A 1 66 ? 5.583 1.015 -11.942 1.00 97.56 66 MET A C 1
ATOM 540 O O . MET A 1 66 ? 4.884 1.961 -12.302 1.00 97.56 66 MET A O 1
ATOM 544 N N . GLU A 1 67 ? 5.592 -0.152 -12.593 1.00 97.06 67 GLU A N 1
ATOM 545 C CA . GLU A 1 67 ? 4.769 -0.427 -13.782 1.00 97.06 67 GLU A CA 1
ATOM 546 C C . GLU A 1 67 ? 3.267 -0.359 -13.467 1.00 97.06 67 GLU A C 1
ATOM 548 O O . GLU A 1 67 ? 2.463 0.157 -14.252 1.00 97.06 67 GLU A O 1
ATOM 553 N N . TYR A 1 68 ? 2.869 -0.850 -12.292 1.00 97.50 68 TYR A N 1
ATOM 554 C CA . TYR A 1 68 ? 1.499 -0.745 -11.804 1.00 97.50 68 TYR A CA 1
ATOM 555 C C . TYR A 1 68 ? 1.087 0.710 -11.560 1.00 97.50 68 TYR A C 1
ATOM 557 O O . TYR A 1 68 ? 0.064 1.150 -12.085 1.00 97.50 68 TYR A O 1
ATOM 565 N N . LEU A 1 69 ? 1.893 1.479 -10.823 1.00 95.62 69 LEU A N 1
ATOM 566 C CA . LEU A 1 69 ? 1.626 2.889 -10.530 1.00 95.62 69 LEU A CA 1
ATOM 567 C C . LEU A 1 69 ? 1.593 3.731 -11.807 1.00 95.62 69 LEU A C 1
ATOM 569 O O . LEU A 1 69 ? 0.708 4.572 -11.960 1.00 95.62 69 LEU A O 1
ATOM 573 N N . ALA A 1 70 ? 2.493 3.475 -12.759 1.00 94.94 70 ALA A N 1
ATOM 574 C CA . ALA A 1 70 ? 2.486 4.146 -14.055 1.00 94.94 70 ALA A CA 1
ATOM 575 C C . ALA A 1 70 ? 1.166 3.898 -14.799 1.00 94.94 70 ALA A C 1
ATOM 577 O O . ALA A 1 70 ? 0.541 4.842 -15.288 1.00 94.94 70 ALA A O 1
ATOM 578 N N . TYR A 1 71 ? 0.705 2.645 -14.822 1.00 94.88 71 TYR A N 1
ATOM 579 C CA . TYR A 1 71 ? -0.562 2.274 -15.446 1.00 94.88 71 TYR A CA 1
ATOM 580 C C . TYR A 1 71 ? -1.769 2.907 -14.741 1.00 94.88 71 TYR A C 1
ATOM 582 O O . TYR A 1 71 ? -2.634 3.488 -15.396 1.00 94.88 71 TYR A O 1
ATOM 590 N N . VAL A 1 72 ? -1.822 2.837 -13.410 1.00 93.56 72 VAL A N 1
ATOM 591 C CA . VAL A 1 72 ? -2.899 3.431 -12.607 1.00 93.56 72 VAL A CA 1
ATOM 592 C C . VAL A 1 72 ? -2.958 4.949 -12.796 1.00 93.56 72 VAL A C 1
ATOM 594 O O . VAL A 1 72 ? -4.043 5.496 -12.987 1.00 93.56 72 VAL A O 1
ATOM 597 N N . ASN A 1 73 ? -1.806 5.624 -12.826 1.00 92.06 73 ASN A N 1
ATOM 598 C CA . ASN A 1 73 ? -1.717 7.070 -13.035 1.00 92.06 73 ASN A CA 1
ATOM 599 C C . ASN A 1 73 ? -2.184 7.485 -14.441 1.00 92.06 73 ASN A C 1
ATOM 601 O O . ASN A 1 73 ? -2.882 8.490 -14.599 1.00 92.06 73 ASN A O 1
ATOM 605 N N . ALA A 1 74 ? -1.806 6.706 -15.458 1.00 91.44 74 ALA A N 1
ATOM 606 C CA . ALA A 1 74 ? -2.165 6.955 -16.853 1.00 91.44 74 ALA A CA 1
ATOM 607 C C . ALA A 1 74 ? -3.610 6.550 -17.191 1.00 91.44 74 ALA A C 1
ATOM 609 O O . ALA A 1 74 ? -4.163 7.012 -18.189 1.00 91.44 74 ALA A O 1
ATOM 610 N N . SER A 1 75 ? -4.240 5.707 -16.369 1.00 87.25 75 SER A N 1
ATOM 611 C CA . SER A 1 75 ? -5.592 5.207 -16.603 1.00 87.25 75 SER A CA 1
ATOM 612 C C . SER A 1 75 ? -6.613 6.344 -16.741 1.00 87.25 75 SER A C 1
ATOM 614 O O . SER A 1 75 ? -6.657 7.302 -15.959 1.00 87.25 75 SER A O 1
ATOM 616 N N . THR A 1 76 ? -7.486 6.210 -17.740 1.00 86.88 76 THR A N 1
ATOM 617 C CA . THR A 1 76 ? -8.690 7.040 -17.896 1.00 86.88 76 THR A CA 1
ATOM 618 C C . THR A 1 76 ? -9.832 6.567 -16.998 1.00 86.88 76 THR A C 1
ATOM 620 O O . THR A 1 76 ? -10.757 7.330 -16.736 1.00 86.88 76 THR A O 1
ATOM 623 N N . LYS A 1 77 ? -9.768 5.327 -16.490 1.00 87.38 77 LYS A N 1
ATOM 624 C CA . LYS A 1 77 ? -10.746 4.789 -15.539 1.00 87.38 77 LYS A CA 1
ATOM 625 C C . LYS A 1 77 ? -10.510 5.421 -14.173 1.00 87.38 77 LYS A C 1
ATOM 627 O O . LYS A 1 77 ? -9.517 5.103 -13.516 1.00 87.38 77 LYS A O 1
ATOM 632 N N . GLU A 1 78 ? -11.434 6.288 -13.765 1.00 83.94 78 GLU A N 1
ATOM 633 C CA . GLU A 1 78 ? -11.379 7.015 -12.494 1.00 83.94 78 GLU A CA 1
ATOM 634 C C . GLU A 1 78 ? -11.259 6.069 -11.294 1.00 83.94 78 GLU A C 1
ATOM 636 O O . GLU A 1 78 ? -10.435 6.318 -10.421 1.00 83.94 78 GLU A O 1
ATOM 641 N N . SER A 1 79 ? -11.961 4.930 -11.315 1.00 82.62 79 SER A N 1
ATOM 642 C CA . SER A 1 79 ? -11.914 3.935 -10.236 1.00 82.62 79 SER A CA 1
ATOM 643 C C . SER A 1 79 ? -10.507 3.391 -9.966 1.00 82.62 79 SER A C 1
ATOM 645 O O . SER A 1 79 ? -10.085 3.310 -8.819 1.00 82.62 79 SER A O 1
ATOM 647 N N . LEU A 1 80 ? -9.733 3.055 -11.002 1.00 85.00 80 LEU A N 1
ATOM 648 C CA . LEU A 1 80 ? -8.378 2.524 -10.807 1.00 85.00 80 LEU A CA 1
ATOM 649 C C . LEU A 1 80 ? -7.442 3.573 -10.211 1.00 85.00 80 LEU A C 1
ATOM 651 O O . LEU A 1 80 ? -6.682 3.270 -9.301 1.00 85.00 80 LEU A O 1
ATOM 655 N N . ASN A 1 81 ? -7.524 4.808 -10.700 1.00 84.31 81 ASN A N 1
ATOM 656 C CA . ASN A 1 81 ? -6.754 5.928 -10.164 1.00 84.31 81 ASN A CA 1
ATOM 657 C C . ASN A 1 81 ? -7.143 6.243 -8.709 1.00 84.31 81 ASN A C 1
ATOM 659 O O . ASN A 1 81 ? -6.313 6.651 -7.904 1.00 84.31 81 ASN A O 1
ATOM 663 N N . GLU A 1 82 ? -8.413 6.043 -8.373 1.00 84.25 82 GLU A N 1
ATOM 664 C CA . GLU A 1 82 ? -8.962 6.379 -7.071 1.00 84.25 82 GLU A CA 1
ATOM 665 C C . GLU A 1 82 ? -8.722 5.323 -5.987 1.00 84.25 82 GLU A C 1
ATOM 667 O O . GLU A 1 82 ? -8.627 5.705 -4.827 1.00 84.25 82 GLU A O 1
ATOM 672 N N . PHE A 1 83 ? -8.643 4.039 -6.348 1.00 88.94 83 PHE A N 1
ATOM 673 C CA . PHE A 1 83 ? -8.504 2.928 -5.392 1.00 88.94 83 PHE A CA 1
ATOM 674 C C . PHE A 1 83 ? -7.188 2.158 -5.530 1.00 88.94 83 PHE A C 1
ATOM 676 O O . PHE A 1 83 ? -6.870 1.293 -4.710 1.00 88.94 83 PHE A O 1
ATOM 683 N N . GLY A 1 84 ? -6.417 2.435 -6.584 1.00 91.94 84 GLY A N 1
ATOM 684 C CA . GLY A 1 84 ? -5.222 1.670 -6.908 1.00 91.94 84 GLY A CA 1
ATOM 685 C C . GLY A 1 84 ? -4.112 1.814 -5.870 1.00 91.94 84 GLY A C 1
ATOM 686 O O . GLY A 1 84 ? -3.341 0.876 -5.673 1.00 91.94 84 GLY A O 1
ATOM 687 N N . CYS A 1 85 ? -4.048 2.949 -5.178 1.00 91.38 85 CYS A N 1
ATOM 688 C CA . CYS A 1 85 ? -3.071 3.200 -4.124 1.00 91.38 85 CYS A CA 1
ATOM 689 C C . CYS A 1 85 ? -3.429 2.507 -2.811 1.00 91.38 85 CYS A C 1
ATOM 691 O O . CYS A 1 85 ? -2.571 1.895 -2.182 1.00 91.38 85 CYS A O 1
ATOM 693 N N . GLU A 1 86 ? -4.703 2.540 -2.431 1.00 89.56 86 GLU A N 1
ATOM 694 C CA . GLU A 1 86 ? -5.240 1.812 -1.288 1.00 89.56 86 GLU A CA 1
ATOM 695 C C . GLU A 1 86 ? -5.023 0.309 -1.460 1.00 89.56 86 GLU A C 1
ATOM 697 O O . GLU A 1 86 ? -4.594 -0.369 -0.524 1.00 89.56 86 GLU A O 1
ATOM 702 N N . TYR A 1 87 ? -5.249 -0.198 -2.677 1.00 91.88 87 TYR A N 1
ATOM 703 C CA . TYR A 1 87 ? -4.930 -1.579 -3.010 1.00 91.88 87 TYR A CA 1
ATOM 704 C C . TYR A 1 87 ? -3.425 -1.861 -2.946 1.00 91.88 87 TYR A C 1
ATOM 706 O O . TYR A 1 87 ? -3.032 -2.882 -2.388 1.00 91.88 87 TYR A O 1
ATOM 714 N N . LEU A 1 88 ? -2.573 -0.981 -3.488 1.00 93.75 88 LEU A N 1
ATOM 715 C CA . LEU A 1 88 ? -1.120 -1.169 -3.428 1.00 93.75 88 LEU A CA 1
ATOM 716 C C . LEU A 1 88 ? -0.628 -1.254 -1.983 1.00 93.75 88 LEU A C 1
ATOM 718 O O . LEU A 1 88 ? 0.158 -2.140 -1.664 1.00 93.75 88 LEU A O 1
ATOM 722 N N . TYR A 1 89 ? -1.108 -0.367 -1.111 1.00 90.50 89 TYR A N 1
ATOM 723 C CA . TYR A 1 89 ? -0.764 -0.416 0.304 1.00 90.50 89 TYR A CA 1
ATOM 724 C C . TYR A 1 89 ? -1.182 -1.760 0.913 1.00 90.50 89 TYR A C 1
ATOM 726 O O . TYR A 1 89 ? -0.366 -2.431 1.544 1.00 90.50 89 TYR A O 1
ATOM 734 N N . TYR A 1 90 ? -2.433 -2.184 0.691 1.00 89.31 90 TYR A N 1
ATOM 735 C CA . TYR A 1 90 ? -2.921 -3.491 1.142 1.00 89.31 90 TYR A CA 1
ATOM 736 C C . TYR A 1 90 ? -2.041 -4.643 0.626 1.00 89.31 90 TYR A C 1
ATOM 738 O O . TYR A 1 90 ? -1.687 -5.546 1.380 1.00 89.31 90 TYR A O 1
ATOM 746 N N . TRP A 1 91 ? -1.637 -4.595 -0.641 1.00 92.94 91 TRP A N 1
ATOM 747 C CA . TRP A 1 91 ? -0.785 -5.614 -1.238 1.00 92.94 91 TRP A CA 1
ATOM 748 C C . TRP A 1 91 ? 0.607 -5.673 -0.598 1.00 92.94 91 TRP A C 1
ATOM 750 O O . TRP A 1 91 ? 1.104 -6.768 -0.351 1.00 92.94 91 TRP A O 1
ATOM 760 N N . ILE A 1 92 ? 1.223 -4.528 -0.282 1.00 91.81 92 ILE A N 1
ATOM 761 C CA . ILE A 1 92 ? 2.503 -4.489 0.448 1.00 91.81 92 ILE A CA 1
ATOM 762 C C . ILE A 1 92 ? 2.322 -5.037 1.863 1.00 91.81 92 ILE A C 1
ATOM 764 O O . ILE A 1 92 ? 3.159 -5.809 2.323 1.00 91.81 92 ILE A O 1
ATOM 768 N N . TYR A 1 93 ? 1.229 -4.672 2.541 1.00 88.12 93 TYR A N 1
ATOM 769 C CA . TYR A 1 93 ? 0.906 -5.208 3.862 1.00 88.12 93 TYR A CA 1
ATOM 770 C C . TYR A 1 93 ? 0.874 -6.739 3.831 1.00 88.12 93 TYR A C 1
ATOM 772 O O . TYR A 1 93 ? 1.577 -7.373 4.617 1.00 88.12 93 TYR A O 1
ATOM 780 N N . GLU A 1 94 ? 0.125 -7.327 2.893 1.00 86.88 94 GLU A N 1
ATOM 781 C CA . GLU A 1 94 ? 0.084 -8.780 2.709 1.00 86.88 94 GLU A CA 1
ATOM 782 C C . GLU A 1 94 ? 1.460 -9.338 2.391 1.00 86.88 94 GLU A C 1
ATOM 784 O O . GLU A 1 94 ? 1.902 -10.273 3.044 1.00 86.88 94 GLU A O 1
ATOM 789 N N . LEU A 1 95 ? 2.169 -8.742 1.432 1.00 89.06 95 LEU A N 1
ATOM 790 C CA . LEU A 1 95 ? 3.493 -9.199 1.033 1.00 89.06 95 LEU A CA 1
ATOM 791 C C . LEU A 1 95 ? 4.443 -9.280 2.236 1.00 89.06 95 LEU A C 1
ATOM 793 O O . LEU A 1 95 ? 5.166 -10.259 2.369 1.00 89.06 95 LEU A O 1
ATOM 797 N N . LEU A 1 96 ? 4.414 -8.300 3.138 1.00 86.81 96 LEU A N 1
ATOM 798 C CA . LEU A 1 96 ? 5.263 -8.287 4.329 1.00 86.81 96 LEU A CA 1
ATOM 799 C C . LEU A 1 96 ? 4.745 -9.217 5.443 1.00 86.81 96 LEU A C 1
ATOM 801 O O . LEU A 1 96 ? 5.549 -9.810 6.151 1.00 86.81 96 LEU A O 1
ATOM 805 N N . HIS A 1 97 ? 3.431 -9.405 5.589 1.00 79.75 97 HIS A N 1
ATOM 806 C CA . HIS A 1 97 ? 2.836 -10.134 6.724 1.00 79.75 97 HIS A CA 1
ATOM 807 C C . HIS A 1 97 ? 2.368 -11.565 6.402 1.00 79.75 97 HIS A C 1
ATOM 809 O O . HIS A 1 97 ? 1.874 -12.262 7.290 1.00 79.75 97 HIS A O 1
ATOM 815 N N . HIS A 1 98 ? 2.501 -12.038 5.159 1.00 74.44 98 HIS A N 1
ATOM 816 C CA . HIS A 1 98 ? 2.050 -13.376 4.750 1.00 74.44 98 HIS A CA 1
ATOM 817 C C . HIS A 1 98 ? 3.005 -14.504 5.210 1.00 74.44 98 HIS A C 1
ATOM 819 O O . HIS A 1 98 ? 2.656 -15.682 5.103 1.00 74.44 98 HIS A O 1
ATOM 825 N N . LYS A 1 99 ? 4.187 -14.194 5.767 1.00 57.75 99 LYS A N 1
ATOM 826 C CA . LYS A 1 99 ? 5.190 -15.200 6.165 1.00 57.75 99 LYS A CA 1
ATOM 827 C C . LYS A 1 99 ? 5.227 -15.454 7.687 1.00 57.75 99 LYS A C 1
ATOM 829 O O . LYS A 1 99 ? 5.644 -14.605 8.466 1.00 57.75 99 LYS A O 1
ATOM 834 N N . ASP A 1 100 ? 4.820 -16.662 8.080 1.00 55.00 100 ASP A N 1
ATOM 835 C CA . ASP A 1 100 ? 5.230 -17.404 9.289 1.00 55.00 100 ASP A CA 1
ATOM 836 C C . ASP A 1 100 ? 5.181 -16.712 10.665 1.00 55.00 100 ASP A C 1
ATOM 838 O O . ASP A 1 100 ? 6.051 -16.971 11.494 1.00 55.00 100 ASP A O 1
ATOM 842 N N . ASN A 1 101 ? 4.169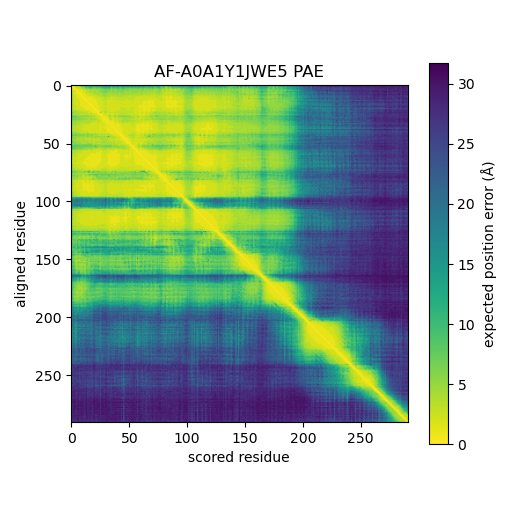 -15.885 10.968 1.00 53.06 101 ASN A N 1
ATOM 843 C CA . ASN A 1 101 ? 4.032 -15.239 12.292 1.00 53.06 101 ASN A CA 1
ATOM 844 C C . ASN A 1 101 ? 5.305 -14.502 12.753 1.00 53.06 101 ASN A C 1
ATOM 846 O O . ASN A 1 101 ? 5.486 -14.262 13.949 1.00 53.06 101 ASN A O 1
ATOM 850 N N . ILE A 1 102 ? 6.208 -14.167 11.828 1.00 55.66 102 ILE A N 1
ATOM 851 C CA . ILE A 1 102 ? 7.325 -13.306 12.157 1.00 55.66 102 ILE A CA 1
ATOM 852 C C . ILE A 1 102 ? 6.674 -11.947 12.299 1.00 55.66 102 ILE A C 1
ATOM 854 O O . ILE A 1 102 ? 6.123 -11.417 11.336 1.00 55.66 102 ILE A O 1
ATOM 858 N N . ASP A 1 103 ? 6.669 -11.445 13.529 1.00 55.50 103 ASP A N 1
ATOM 859 C CA . ASP A 1 103 ? 6.308 -10.075 13.857 1.00 55.50 103 ASP A CA 1
ATOM 860 C C . ASP A 1 103 ? 7.335 -9.188 13.146 1.00 55.50 103 ASP A C 1
ATOM 862 O O . ASP A 1 103 ? 8.383 -8.818 13.683 1.00 55.50 103 ASP A O 1
ATOM 866 N N . ILE A 1 104 ? 7.120 -8.980 11.848 1.00 57.62 104 ILE A N 1
ATOM 867 C CA . ILE A 1 104 ? 7.944 -8.102 11.053 1.00 57.62 104 ILE A CA 1
ATOM 868 C C . ILE A 1 104 ? 7.580 -6.711 11.563 1.00 57.62 104 ILE A C 1
ATOM 870 O O . ILE A 1 104 ? 6.575 -6.133 11.174 1.00 57.62 104 ILE A O 1
ATOM 874 N N . THR A 1 105 ? 8.428 -6.165 12.432 1.00 62.28 105 THR A N 1
ATOM 875 C CA . THR A 1 105 ? 8.360 -4.789 12.951 1.00 62.28 105 THR A CA 1
ATOM 876 C C . THR A 1 105 ? 8.551 -3.721 11.868 1.00 62.28 105 THR A C 1
ATOM 878 O O . THR A 1 105 ? 8.695 -2.539 12.178 1.00 62.28 105 THR A O 1
ATOM 881 N N . VAL A 1 106 ? 8.596 -4.124 10.596 1.00 69.00 106 VAL A N 1
ATOM 882 C CA . VAL A 1 106 ? 8.743 -3.227 9.456 1.00 69.00 106 VAL A CA 1
ATOM 883 C C . VAL A 1 106 ? 7.440 -2.481 9.286 1.00 69.00 106 VAL A C 1
ATOM 885 O O . VAL A 1 106 ? 6.383 -3.068 9.049 1.00 69.00 106 VAL A O 1
ATOM 888 N N . GLN A 1 107 ? 7.547 -1.166 9.378 1.00 82.69 107 GLN A N 1
ATOM 889 C CA . GLN A 1 107 ? 6.414 -0.288 9.204 1.00 82.69 107 GLN A CA 1
ATOM 890 C C . GLN A 1 107 ? 6.059 -0.266 7.707 1.00 82.69 107 GLN A C 1
ATOM 892 O O . GLN A 1 107 ? 6.873 0.070 6.844 1.00 82.69 107 GLN A O 1
ATOM 897 N N . VAL A 1 108 ? 4.859 -0.748 7.375 1.00 86.56 108 VAL A N 1
ATOM 898 C CA . VAL A 1 108 ? 4.389 -0.893 5.984 1.00 86.56 108 VAL A CA 1
ATOM 899 C C . VAL A 1 108 ? 4.332 0.458 5.270 1.00 86.56 108 VAL A C 1
ATOM 901 O O . VAL A 1 108 ? 4.594 0.542 4.070 1.00 86.56 108 VAL A O 1
ATOM 904 N N . ASP A 1 109 ? 4.017 1.512 6.016 1.00 86.56 109 ASP A N 1
ATOM 905 C CA . ASP A 1 109 ? 4.038 2.901 5.571 1.00 86.56 109 ASP A CA 1
ATOM 906 C C . ASP A 1 109 ? 5.429 3.336 5.107 1.00 86.56 109 ASP A C 1
ATOM 908 O O . ASP A 1 109 ? 5.525 3.925 4.037 1.00 86.56 109 ASP A O 1
ATOM 912 N N . GLU A 1 110 ? 6.507 2.973 5.808 1.00 90.56 110 GLU A N 1
ATOM 913 C CA . GLU A 1 110 ? 7.866 3.312 5.372 1.00 90.56 110 GLU A CA 1
ATOM 914 C C . GLU A 1 110 ? 8.194 2.716 3.997 1.00 90.56 110 GLU A C 1
ATOM 916 O O . GLU A 1 110 ? 8.779 3.395 3.149 1.00 90.56 110 GLU A O 1
ATOM 921 N N . VAL A 1 111 ? 7.808 1.458 3.760 1.00 92.50 111 VAL A N 1
ATOM 922 C CA . VAL A 1 111 ? 8.029 0.773 2.476 1.00 92.50 111 VAL A CA 1
ATOM 923 C C . VAL A 1 111 ? 7.149 1.374 1.381 1.00 92.50 111 VAL A C 1
ATOM 925 O O . VAL A 1 111 ? 7.620 1.627 0.269 1.00 92.50 111 VAL A O 1
ATOM 928 N N . TYR A 1 112 ? 5.877 1.622 1.688 1.00 92.25 112 TYR A N 1
ATOM 929 C CA . TYR A 1 112 ? 4.922 2.219 0.762 1.00 92.25 112 TYR A CA 1
ATOM 930 C C . TYR A 1 112 ? 5.328 3.640 0.349 1.00 92.25 112 TYR A C 1
ATOM 932 O O . TYR A 1 112 ? 5.381 3.940 -0.847 1.00 92.25 112 TYR A O 1
ATOM 940 N N . ASP A 1 113 ? 5.674 4.492 1.312 1.00 91.31 113 ASP A N 1
ATOM 941 C CA . ASP A 1 113 ? 6.111 5.866 1.071 1.00 91.31 113 ASP A CA 1
ATOM 942 C C . ASP A 1 113 ? 7.399 5.894 0.253 1.00 91.31 113 ASP A C 1
ATOM 944 O O . ASP A 1 113 ? 7.545 6.716 -0.654 1.00 91.31 113 ASP A O 1
ATOM 948 N N . GLU A 1 114 ? 8.327 4.972 0.517 1.00 95.00 114 GLU A N 1
ATOM 949 C CA . GLU A 1 114 ? 9.558 4.867 -0.258 1.00 95.00 114 GLU A CA 1
ATOM 950 C C . GLU A 1 114 ? 9.283 4.493 -1.721 1.00 95.00 114 GLU A C 1
ATOM 952 O O . GLU A 1 114 ? 9.804 5.140 -2.632 1.00 95.00 114 GLU A O 1
ATOM 957 N N . LEU A 1 115 ? 8.411 3.511 -1.970 1.00 95.81 115 LEU A N 1
ATOM 958 C CA . LEU A 1 115 ? 7.993 3.148 -3.326 1.00 95.81 115 LEU A CA 1
ATOM 959 C C . LEU A 1 115 ? 7.311 4.328 -4.036 1.00 95.81 115 LEU A C 1
ATOM 961 O O . LEU A 1 115 ? 7.644 4.630 -5.184 1.00 95.81 115 LEU A O 1
ATOM 965 N N . LEU A 1 116 ? 6.410 5.049 -3.362 1.00 94.31 116 LEU A N 1
ATOM 966 C CA . LEU A 1 116 ? 5.778 6.240 -3.936 1.00 94.31 116 LEU A CA 1
ATOM 967 C C . LEU A 1 116 ? 6.791 7.348 -4.245 1.00 94.31 116 LEU A C 1
ATOM 969 O O . LEU A 1 116 ? 6.704 7.982 -5.299 1.00 94.31 116 LEU A O 1
ATOM 973 N N . ASN A 1 117 ? 7.767 7.575 -3.367 1.00 94.94 117 ASN A N 1
ATOM 974 C CA . ASN A 1 117 ? 8.817 8.567 -3.584 1.00 94.94 117 ASN A CA 1
ATOM 975 C C . ASN A 1 117 ? 9.675 8.218 -4.804 1.00 94.94 117 ASN A C 1
ATOM 977 O O . ASN A 1 117 ? 9.946 9.094 -5.633 1.00 94.94 117 ASN A O 1
ATOM 981 N N . ILE A 1 118 ? 10.046 6.943 -4.957 1.00 96.31 118 ILE A N 1
ATOM 982 C CA . ILE A 1 118 ? 10.765 6.444 -6.135 1.00 96.31 118 ILE A CA 1
ATOM 983 C C . ILE A 1 118 ? 9.936 6.668 -7.399 1.00 96.31 118 ILE A C 1
ATOM 985 O O . ILE A 1 118 ? 10.463 7.196 -8.381 1.00 96.31 118 ILE A O 1
ATOM 989 N N . PHE A 1 119 ? 8.641 6.345 -7.365 1.00 95.75 119 PHE A N 1
ATOM 990 C CA . PHE A 1 119 ? 7.741 6.567 -8.493 1.00 95.75 119 PHE A CA 1
ATOM 991 C C . PHE A 1 119 ? 7.665 8.047 -8.878 1.00 95.75 119 PHE A C 1
ATOM 993 O O . PHE A 1 119 ? 7.874 8.394 -10.037 1.00 95.75 119 PHE A O 1
ATOM 1000 N N . ILE A 1 120 ? 7.417 8.938 -7.914 1.00 93.94 120 ILE A N 1
ATOM 1001 C CA . ILE A 1 120 ? 7.280 10.382 -8.156 1.00 93.94 120 ILE A CA 1
ATOM 1002 C C . ILE A 1 120 ? 8.575 10.970 -8.712 1.00 93.94 120 ILE A C 1
ATOM 1004 O O . ILE A 1 120 ? 8.535 11.781 -9.641 1.00 93.94 120 ILE A O 1
ATOM 1008 N N . LYS A 1 121 ? 9.723 10.575 -8.154 1.00 94.38 121 LYS A N 1
ATOM 1009 C CA . LYS A 1 121 ? 11.034 11.010 -8.642 1.00 94.38 121 LYS A CA 1
ATOM 1010 C C . LYS A 1 121 ? 11.272 10.507 -10.063 1.00 94.38 121 LYS A C 1
ATOM 1012 O O . LYS A 1 121 ? 11.543 11.309 -10.951 1.00 94.38 121 LYS A O 1
ATOM 1017 N N . GLY A 1 122 ? 11.076 9.211 -10.292 1.00 95.00 122 GLY A N 1
ATOM 1018 C CA . GLY A 1 122 ? 11.227 8.598 -11.605 1.00 95.00 122 GLY A CA 1
ATOM 1019 C C . GLY A 1 122 ? 10.304 9.208 -12.658 1.00 95.00 122 GLY A C 1
ATOM 1020 O O . GLY A 1 122 ? 10.735 9.476 -13.775 1.00 95.00 122 GLY A O 1
ATOM 1021 N N . TYR A 1 123 ? 9.060 9.516 -12.294 1.00 93.50 123 TYR A N 1
ATOM 1022 C CA . TYR A 1 123 ? 8.099 10.151 -13.192 1.00 93.50 123 TYR A CA 1
ATOM 1023 C C . TYR A 1 123 ? 8.571 11.541 -13.646 1.00 93.50 123 TYR A C 1
ATOM 1025 O O . TYR A 1 123 ? 8.486 11.869 -14.831 1.00 93.50 123 TYR A O 1
ATOM 1033 N N . LYS A 1 124 ? 9.115 12.339 -12.715 1.00 92.62 124 LYS A N 1
ATOM 1034 C CA . LYS A 1 124 ? 9.699 13.659 -13.006 1.00 92.62 124 LYS A CA 1
ATOM 1035 C C . LYS A 1 124 ? 10.949 13.548 -13.877 1.00 92.62 124 LYS A C 1
ATOM 1037 O O . LYS A 1 124 ? 11.064 14.268 -14.866 1.00 92.62 124 LYS A O 1
ATOM 1042 N N . ASP A 1 125 ? 11.852 12.630 -13.540 1.00 93.19 125 ASP A N 1
ATOM 1043 C CA . ASP A 1 125 ? 13.120 12.437 -14.255 1.00 93.19 125 ASP A CA 1
ATOM 1044 C C . ASP A 1 125 ? 12.892 11.982 -15.704 1.00 93.19 125 ASP A C 1
ATOM 1046 O O . ASP A 1 125 ? 13.598 12.403 -16.622 1.00 93.19 125 ASP A O 1
ATOM 1050 N N . LEU A 1 126 ? 11.858 11.168 -15.931 1.00 91.75 126 LEU A N 1
ATOM 1051 C CA . LEU A 1 126 ? 11.480 10.669 -17.252 1.00 91.75 126 LEU A CA 1
ATOM 1052 C C . LEU A 1 126 ? 10.723 11.692 -18.111 1.00 91.75 126 LEU A C 1
ATOM 1054 O O . LEU A 1 126 ? 10.442 11.391 -19.273 1.00 91.75 126 LEU A O 1
ATOM 1058 N N . ARG A 1 127 ? 10.438 12.889 -17.574 1.00 87.38 127 ARG A N 1
ATOM 1059 C CA . ARG A 1 127 ? 9.720 13.987 -18.244 1.00 87.38 127 ARG A CA 1
ATOM 1060 C C . ARG A 1 127 ? 8.407 13.542 -18.887 1.00 87.38 127 ARG A C 1
ATOM 1062 O O . ARG A 1 127 ? 8.094 13.949 -20.003 1.00 87.38 127 ARG A O 1
ATOM 1069 N N . PHE A 1 128 ? 7.647 12.691 -18.204 1.00 84.75 128 PHE A N 1
ATOM 1070 C CA . PHE A 1 128 ? 6.310 12.360 -18.681 1.00 84.75 128 PHE A CA 1
ATOM 1071 C C . PHE A 1 128 ? 5.435 13.617 -18.674 1.00 84.75 128 PHE A C 1
ATOM 1073 O O . PHE A 1 128 ? 5.354 14.323 -17.668 1.00 84.75 128 PHE A O 1
ATOM 1080 N N . GLU A 1 129 ? 4.789 13.899 -19.803 1.00 82.62 129 GLU A N 1
ATOM 1081 C CA . GLU A 1 129 ? 3.829 14.992 -19.914 1.00 82.62 129 GLU A CA 1
ATOM 1082 C C . GLU A 1 129 ? 2.529 14.604 -19.196 1.00 82.62 129 GLU A C 1
ATOM 1084 O O . GLU A 1 129 ? 1.956 13.545 -19.452 1.00 82.62 129 GLU A O 1
ATOM 1089 N N . GLY A 1 130 ? 2.069 15.452 -18.273 1.00 82.00 130 GLY A N 1
ATOM 1090 C CA . GLY A 1 130 ? 0.798 15.286 -17.568 1.00 82.00 130 GLY A CA 1
ATOM 1091 C C . GLY A 1 130 ? 0.913 15.295 -16.045 1.00 82.00 130 GLY A C 1
ATOM 1092 O O . GLY A 1 130 ? 1.958 14.994 -15.465 1.00 82.00 130 GLY A O 1
ATOM 1093 N N . ASP A 1 131 ? -0.198 15.637 -15.395 1.00 85.56 131 ASP A N 1
ATOM 1094 C CA . ASP A 1 131 ? -0.278 15.704 -13.941 1.00 85.56 131 ASP A CA 1
ATOM 1095 C C . ASP A 1 131 ? -0.195 14.313 -13.302 1.00 85.56 131 ASP A C 1
ATOM 1097 O O . ASP A 1 131 ? -0.842 13.352 -13.731 1.00 85.56 131 ASP A O 1
ATOM 1101 N N . ILE A 1 132 ? 0.565 14.215 -12.211 1.00 85.31 132 ILE A N 1
ATOM 1102 C CA . ILE A 1 132 ? 0.625 13.008 -11.383 1.00 85.31 132 ILE A CA 1
ATOM 1103 C C . ILE A 1 132 ? -0.676 12.923 -10.575 1.00 85.31 132 ILE A C 1
ATOM 1105 O O . ILE A 1 132 ? -0.805 13.510 -9.499 1.00 85.31 132 ILE A O 1
ATOM 1109 N N . LYS A 1 133 ? -1.659 12.173 -11.070 1.00 83.81 133 LYS A N 1
ATOM 1110 C CA . LYS A 1 133 ? -2.944 11.961 -10.387 1.00 83.81 133 LYS A CA 1
ATOM 1111 C C . LYS A 1 133 ? -2.775 11.223 -9.052 1.00 83.81 133 LYS A C 1
ATOM 1113 O O . LYS A 1 133 ? -3.501 11.503 -8.095 1.00 83.81 133 LYS A O 1
ATOM 1118 N N . ILE A 1 134 ? -1.745 10.380 -8.959 1.00 79.81 134 ILE A N 1
ATOM 1119 C CA . ILE A 1 134 ? -1.361 9.614 -7.761 1.00 79.81 134 ILE A CA 1
A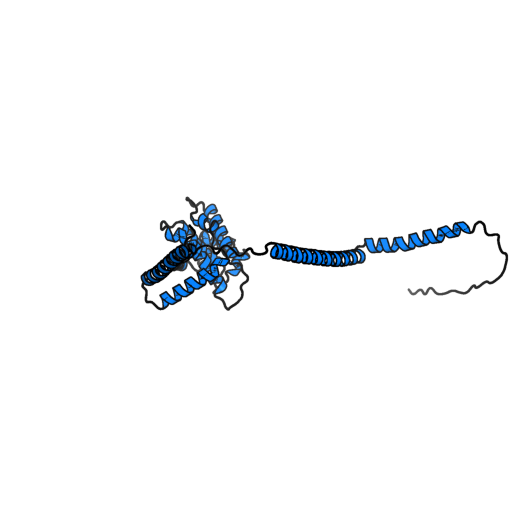TOM 1120 C C . ILE A 1 134 ? -0.899 10.502 -6.586 1.00 79.81 134 ILE A C 1
ATOM 1122 O O . ILE A 1 134 ? -0.807 10.034 -5.455 1.00 79.81 134 ILE A O 1
ATOM 1126 N N . LEU A 1 135 ? -0.732 11.820 -6.762 1.00 76.44 135 LEU A N 1
ATOM 1127 C CA . LEU A 1 135 ? -0.511 12.753 -5.640 1.00 76.44 135 LEU A CA 1
ATOM 1128 C C . LEU A 1 135 ? -1.616 12.688 -4.566 1.00 76.44 135 LEU A C 1
ATOM 1130 O O . LEU A 1 135 ? -1.374 13.045 -3.411 1.00 76.44 135 LEU A O 1
ATOM 1134 N N . ARG A 1 136 ? -2.824 12.221 -4.914 1.00 74.69 136 ARG A N 1
ATOM 1135 C CA . ARG A 1 136 ? -3.903 11.977 -3.939 1.00 74.69 136 ARG A CA 1
ATOM 1136 C C . ARG A 1 136 ? -3.548 10.893 -2.918 1.00 74.69 136 ARG A C 1
ATOM 1138 O O . ARG A 1 136 ? -3.976 11.004 -1.771 1.00 74.69 136 ARG A O 1
ATOM 1145 N N . CYS A 1 137 ? -2.725 9.924 -3.304 1.00 76.38 137 CYS A N 1
ATOM 1146 C CA . CYS A 1 137 ? -2.338 8.784 -2.479 1.00 76.38 137 CYS A CA 1
ATOM 1147 C C . CYS A 1 137 ? -1.493 9.188 -1.266 1.00 76.38 137 CYS A C 1
ATOM 1149 O O . CYS A 1 137 ? -1.580 8.553 -0.222 1.00 76.38 137 CYS A O 1
ATOM 1151 N N . LEU A 1 138 ? -0.746 10.292 -1.378 1.00 71.50 138 LEU A N 1
ATOM 1152 C CA . LEU A 1 138 ? 0.035 10.868 -0.280 1.00 71.50 138 LEU A CA 1
ATOM 1153 C C . LEU A 1 138 ? -0.808 11.727 0.672 1.00 71.50 138 LEU A C 1
ATOM 1155 O O . LEU A 1 138 ? -0.519 11.811 1.859 1.00 71.50 138 LEU A O 1
ATOM 1159 N N . LYS A 1 139 ? -1.847 12.406 0.166 1.00 74.75 139 LYS A N 1
ATOM 1160 C CA . LYS A 1 139 ? -2.615 13.379 0.966 1.00 74.75 139 LYS A CA 1
ATOM 1161 C C . LYS A 1 139 ? -3.618 12.726 1.915 1.00 74.75 139 LYS A C 1
ATOM 1163 O O . LYS A 1 139 ? -3.866 13.262 2.990 1.00 74.75 139 LYS A O 1
ATOM 1168 N N . ASN A 1 140 ? -4.198 11.598 1.510 1.00 69.25 140 ASN A N 1
ATOM 1169 C CA . ASN A 1 140 ? -5.287 10.930 2.227 1.00 69.25 140 ASN A CA 1
ATOM 1170 C C . ASN A 1 140 ? -4.947 9.479 2.595 1.00 69.25 140 ASN A C 1
ATOM 1172 O O . ASN A 1 140 ? -5.860 8.661 2.702 1.00 69.25 140 ASN A O 1
ATOM 1176 N N . GLY A 1 1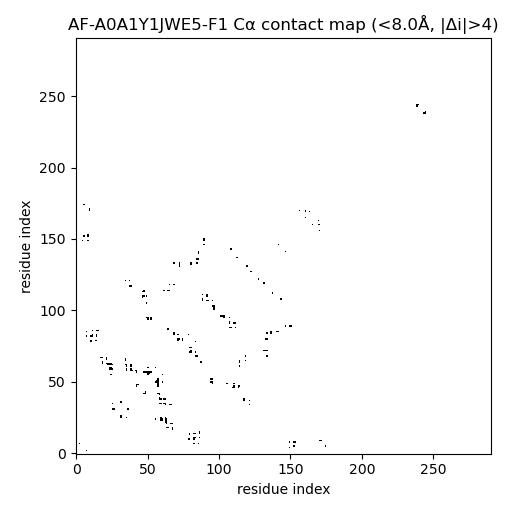41 ? -3.657 9.163 2.755 1.00 64.50 141 GLY A N 1
ATOM 1177 C CA . GLY A 1 141 ? -3.184 7.802 3.000 1.00 64.50 141 GLY A CA 1
ATOM 1178 C C . GLY A 1 141 ? -3.962 7.095 4.113 1.00 64.50 141 GLY A C 1
ATOM 1179 O O . GLY A 1 141 ? -4.322 7.695 5.134 1.00 64.50 141 GLY A O 1
ATOM 1180 N N . ILE A 1 142 ? -4.253 5.813 3.891 1.00 68.19 142 ILE A N 1
ATOM 1181 C CA . ILE A 1 142 ? -4.820 4.943 4.919 1.00 68.19 142 ILE A CA 1
ATOM 1182 C C . ILE A 1 142 ? -3.835 4.926 6.093 1.00 68.19 142 ILE A C 1
ATOM 1184 O O . ILE A 1 142 ? -2.640 4.717 5.909 1.00 68.19 142 ILE A O 1
ATOM 1188 N N . LYS A 1 143 ? -4.338 5.188 7.300 1.00 69.25 143 LYS A N 1
ATOM 1189 C CA . LYS A 1 143 ? -3.516 5.181 8.512 1.00 69.25 143 LYS A CA 1
ATOM 1190 C C . LYS A 1 143 ? -3.328 3.754 9.001 1.00 69.25 143 LYS A C 1
ATOM 1192 O O . LYS A 1 143 ? -4.240 2.945 8.857 1.00 69.25 143 LYS A O 1
ATOM 1197 N N . GLU A 1 144 ? -2.218 3.504 9.692 1.00 66.44 144 GLU A N 1
ATOM 1198 C CA . GLU A 1 144 ? -1.880 2.206 10.294 1.00 66.44 144 GLU A CA 1
ATOM 1199 C C . GLU A 1 144 ? -3.074 1.548 11.030 1.00 66.44 144 GLU A C 1
ATOM 1201 O O . GLU A 1 144 ? -3.367 0.362 10.887 1.00 66.44 144 GLU A O 1
ATOM 1206 N N . ILE A 1 145 ? -3.856 2.370 11.740 1.00 65.69 145 ILE A N 1
ATOM 1207 C CA . ILE A 1 145 ? -5.010 1.955 12.551 1.00 65.69 145 ILE A CA 1
ATOM 1208 C C . ILE A 1 145 ? -6.176 1.343 11.752 1.00 65.69 145 ILE A C 1
ATOM 1210 O O . ILE A 1 145 ? -7.032 0.659 12.319 1.00 65.69 145 ILE A O 1
ATOM 1214 N N . ASP A 1 146 ? -6.253 1.617 10.450 1.00 70.56 146 ASP A N 1
ATOM 1215 C CA . ASP A 1 146 ? -7.344 1.172 9.585 1.00 70.56 146 ASP A CA 1
ATOM 1216 C C . ASP A 1 146 ? -7.030 -0.202 8.936 1.00 70.56 146 ASP A C 1
ATOM 1218 O O . ASP A 1 146 ? -7.944 -0.865 8.442 1.00 70.56 146 ASP A O 1
ATOM 1222 N 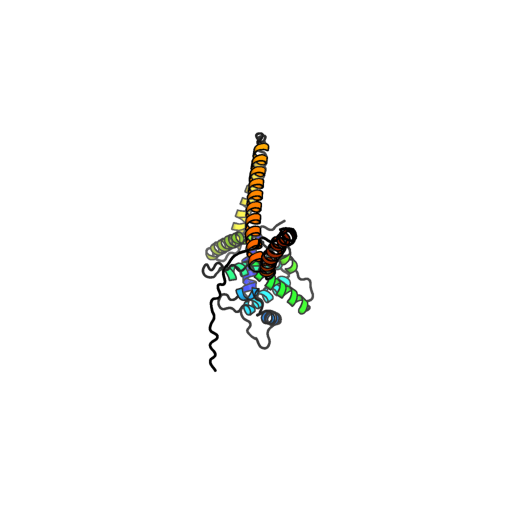N . PHE A 1 147 ? -5.786 -0.705 9.008 1.00 70.38 147 PHE A N 1
ATOM 1223 C CA . PHE A 1 147 ? -5.377 -1.935 8.304 1.00 70.38 147 PHE A CA 1
ATOM 1224 C C . PHE A 1 147 ? -5.893 -3.246 8.871 1.00 70.38 147 PHE A C 1
ATOM 1226 O O . PHE A 1 147 ? -6.346 -4.056 8.063 1.00 70.38 147 PHE A O 1
ATOM 1233 N N . PRO A 1 148 ? -5.929 -3.485 10.196 1.00 74.12 148 PRO A N 1
ATOM 1234 C CA . PRO A 1 148 ? -6.550 -4.703 10.713 1.00 74.12 148 PRO A CA 1
ATOM 1235 C C . PRO A 1 148 ? -7.998 -4.855 10.225 1.00 74.12 148 PRO A C 1
ATOM 1237 O O . PRO A 1 148 ? -8.457 -5.963 9.959 1.00 74.12 148 PRO A O 1
ATOM 1240 N N . LYS A 1 149 ? -8.702 -3.729 10.025 1.00 77.50 149 LYS A N 1
ATOM 1241 C CA . LYS A 1 149 ? -10.063 -3.703 9.476 1.00 77.50 149 LYS A CA 1
ATOM 1242 C C . LYS A 1 149 ? -10.077 -4.010 7.983 1.00 77.50 149 LYS A C 1
ATOM 1244 O O . LYS A 1 149 ? -10.867 -4.844 7.558 1.00 77.50 149 LYS A O 1
ATOM 1249 N N . ILE A 1 150 ? -9.217 -3.364 7.193 1.00 74.19 150 ILE A N 1
ATOM 1250 C CA . ILE A 1 150 ? -9.128 -3.606 5.743 1.00 74.19 150 ILE A CA 1
ATOM 1251 C C . ILE A 1 150 ? -8.745 -5.059 5.463 1.00 74.19 150 ILE A C 1
ATOM 1253 O O . ILE A 1 150 ? -9.402 -5.704 4.650 1.00 74.19 150 ILE A O 1
ATOM 1257 N N . ARG A 1 151 ? -7.754 -5.594 6.188 1.00 76.81 151 ARG A N 1
ATOM 1258 C CA . ARG A 1 151 ? -7.346 -6.999 6.113 1.00 76.81 151 ARG A CA 1
ATOM 1259 C C . ARG A 1 151 ? -8.512 -7.924 6.434 1.00 76.81 151 ARG A C 1
ATOM 1261 O O . ARG A 1 151 ? -8.859 -8.757 5.610 1.00 76.81 151 ARG A O 1
ATOM 1268 N N . ALA A 1 152 ? -9.173 -7.733 7.579 1.00 80.44 152 ALA A N 1
ATOM 1269 C CA . ALA A 1 152 ? -10.312 -8.565 7.964 1.00 80.44 152 ALA A CA 1
ATOM 1270 C C . ALA A 1 152 ? -11.440 -8.536 6.916 1.00 80.44 152 ALA A C 1
ATOM 1272 O O . ALA A 1 152 ? -12.025 -9.574 6.607 1.00 80.44 152 ALA A O 1
ATOM 1273 N N . ILE A 1 153 ? -11.723 -7.363 6.339 1.00 76.88 153 ILE A N 1
ATOM 1274 C CA . ILE A 1 153 ? -12.746 -7.204 5.299 1.00 76.88 153 ILE A CA 1
ATOM 1275 C C . ILE A 1 153 ? -12.321 -7.906 4.006 1.00 76.88 153 ILE A C 1
ATOM 1277 O O . ILE A 1 153 ? -13.141 -8.595 3.403 1.00 76.88 153 ILE A O 1
ATOM 1281 N N . TYR A 1 154 ? -11.064 -7.778 3.584 1.00 73.25 154 TYR A N 1
ATOM 1282 C CA . TYR A 1 154 ? -10.594 -8.422 2.361 1.00 73.25 154 TYR A CA 1
ATOM 1283 C C . TYR A 1 154 ? -10.393 -9.941 2.513 1.00 73.25 154 TYR A C 1
ATOM 1285 O O . TYR A 1 154 ? -10.671 -10.699 1.587 1.00 73.25 154 TYR A O 1
ATOM 1293 N N . ASP A 1 155 ? -10.004 -10.428 3.689 1.00 78.94 155 ASP A N 1
ATOM 1294 C CA . ASP A 1 155 ? -9.970 -11.863 3.986 1.00 78.94 155 ASP A CA 1
ATOM 1295 C C . ASP A 1 155 ? -11.376 -12.459 3.956 1.00 78.94 155 ASP A C 1
ATOM 1297 O O . ASP A 1 155 ? -11.601 -13.527 3.381 1.00 78.94 155 ASP A O 1
ATOM 1301 N N . MET A 1 156 ? -12.349 -11.753 4.541 1.00 77.00 156 MET A N 1
ATOM 1302 C CA . MET A 1 156 ? -13.758 -12.127 4.455 1.00 77.00 156 MET A CA 1
ATOM 1303 C C . MET A 1 156 ? -14.233 -12.125 2.997 1.00 77.00 156 MET A C 1
ATOM 1305 O O . MET A 1 156 ? -14.863 -13.085 2.557 1.00 77.00 156 MET A O 1
ATOM 1309 N N . TYR A 1 157 ? -13.871 -11.096 2.232 1.00 73.12 157 TYR A N 1
ATOM 1310 C CA . TYR A 1 157 ? -14.155 -10.979 0.804 1.00 73.12 157 TYR A CA 1
ATOM 1311 C C . TYR A 1 157 ? -13.603 -12.157 -0.008 1.00 73.12 157 TYR A C 1
ATOM 1313 O O . TYR A 1 157 ? -14.353 -12.820 -0.726 1.00 73.12 157 TYR A O 1
ATOM 1321 N N . ASN A 1 158 ? -12.316 -12.471 0.153 1.00 72.44 158 ASN A N 1
ATOM 1322 C CA . ASN A 1 158 ? -11.675 -13.596 -0.520 1.00 72.44 158 ASN A CA 1
ATOM 1323 C C . ASN A 1 158 ? -12.324 -14.923 -0.139 1.00 72.44 158 ASN A C 1
ATOM 1325 O O . ASN A 1 158 ? -12.543 -15.761 -1.010 1.00 72.44 158 ASN A O 1
ATOM 1329 N N . LYS A 1 159 ? -12.670 -15.127 1.139 1.00 79.56 159 LYS A N 1
ATOM 1330 C CA . LYS A 1 159 ? -13.378 -16.337 1.585 1.00 79.56 159 LYS A CA 1
ATOM 1331 C C . LYS A 1 159 ? -14.739 -16.472 0.912 1.00 79.56 159 LYS A C 1
ATOM 1333 O O . LYS A 1 159 ? -15.066 -17.558 0.446 1.00 79.56 159 LYS A O 1
ATOM 1338 N N . ILE A 1 160 ? -15.497 -15.381 0.809 1.00 69.62 160 ILE A N 1
ATOM 1339 C CA . ILE A 1 160 ? -16.795 -15.375 0.127 1.00 69.62 160 ILE A CA 1
ATOM 1340 C C . ILE A 1 160 ? -16.606 -15.733 -1.350 1.00 69.62 160 ILE A C 1
ATOM 1342 O O . ILE A 1 160 ? -17.207 -16.691 -1.823 1.00 69.62 160 ILE A O 1
ATOM 1346 N N . ILE A 1 161 ? -15.708 -15.049 -2.060 1.00 68.75 161 ILE A N 1
ATOM 1347 C CA . ILE A 1 161 ? -15.526 -15.239 -3.508 1.00 68.75 161 ILE A CA 1
ATOM 1348 C C . ILE A 1 161 ? -14.936 -16.590 -3.878 1.00 68.75 161 ILE A C 1
ATOM 1350 O O . ILE A 1 161 ? -15.323 -17.171 -4.888 1.00 68.75 161 ILE A O 1
ATOM 1354 N N . THR A 1 162 ? -14.012 -17.112 -3.076 1.00 69.81 162 THR A N 1
ATOM 1355 C CA . THR A 1 162 ? -13.447 -18.446 -3.318 1.00 69.81 162 THR A CA 1
ATOM 1356 C C . THR A 1 162 ? -14.497 -19.548 -3.188 1.00 69.81 162 THR A C 1
ATOM 1358 O O . THR A 1 162 ? -14.387 -20.558 -3.878 1.00 69.81 162 THR A O 1
ATOM 1361 N N . HIS A 1 163 ? -15.534 -19.348 -2.366 1.00 68.38 163 HIS A N 1
ATOM 1362 C CA . HIS A 1 163 ? -16.620 -20.314 -2.180 1.00 68.38 163 HIS A CA 1
ATOM 1363 C C . HIS A 1 163 ? -17.798 -20.084 -3.134 1.00 68.38 163 HIS A C 1
ATOM 1365 O O . HIS A 1 163 ? -18.445 -21.043 -3.556 1.00 68.38 163 HIS A O 1
ATOM 1371 N N . THR A 1 164 ? -18.083 -18.835 -3.507 1.00 59.12 164 THR A N 1
ATOM 1372 C CA . THR A 1 164 ? -19.160 -18.511 -4.444 1.00 59.12 164 THR A CA 1
ATOM 1373 C C . THR A 1 164 ? -18.608 -18.336 -5.855 1.00 59.12 164 THR A C 1
ATOM 1375 O O . THR A 1 164 ? -18.056 -17.294 -6.195 1.00 59.12 164 THR A O 1
ATOM 1378 N N . TYR A 1 165 ? -18.772 -19.370 -6.677 1.00 56.06 165 TYR A N 1
ATOM 1379 C CA . TYR A 1 165 ? -18.447 -19.423 -8.106 1.00 56.06 165 TYR A CA 1
ATOM 1380 C C . TYR A 1 165 ? -18.596 -18.068 -8.842 1.00 56.06 165 TYR A C 1
ATOM 1382 O O . TYR A 1 165 ? -19.709 -17.584 -9.016 1.00 56.06 165 TYR A O 1
ATOM 1390 N N . ARG A 1 166 ? -17.461 -17.497 -9.287 1.00 57.47 166 ARG A N 1
ATOM 1391 C CA . ARG A 1 166 ? -17.218 -16.512 -10.379 1.00 57.47 166 ARG A CA 1
ATOM 1392 C C . ARG A 1 166 ? -18.127 -15.284 -10.592 1.00 57.47 166 ARG A C 1
ATOM 1394 O O . ARG A 1 166 ? -17.812 -14.506 -11.490 1.00 57.47 166 ARG A O 1
ATOM 1401 N N . ASN A 1 167 ? -19.176 -15.047 -9.813 1.00 57.34 167 ASN A N 1
ATOM 1402 C CA . ASN A 1 167 ? -20.042 -13.884 -10.000 1.00 57.34 167 ASN A CA 1
ATOM 1403 C C . ASN A 1 167 ? -19.589 -12.714 -9.126 1.00 57.34 167 ASN A C 1
ATOM 1405 O O . ASN A 1 167 ? -19.803 -12.692 -7.915 1.00 57.34 167 ASN A O 1
ATOM 1409 N N . VAL A 1 168 ? -18.994 -11.717 -9.787 1.00 61.12 168 VAL A N 1
ATOM 1410 C CA . VAL A 1 168 ? -18.637 -10.399 -9.231 1.00 61.12 168 VAL A CA 1
ATOM 1411 C C . VAL A 1 168 ? -19.851 -9.718 -8.573 1.00 61.12 168 VAL A C 1
ATOM 1413 O O . VAL A 1 168 ? -19.688 -8.946 -7.629 1.00 61.12 168 VAL A O 1
ATOM 1416 N N . ASP A 1 169 ? -21.067 -10.074 -8.998 1.00 67.50 169 ASP A N 1
ATOM 1417 C CA . ASP A 1 169 ? -22.324 -9.543 -8.465 1.00 67.50 169 ASP A CA 1
ATOM 1418 C C . ASP A 1 169 ? -22.583 -9.914 -6.994 1.00 67.50 169 ASP A C 1
ATOM 1420 O O . ASP A 1 169 ? -23.147 -9.110 -6.256 1.00 67.50 169 ASP A O 1
ATOM 1424 N N . ASN A 1 170 ? -22.084 -11.056 -6.502 1.00 66.50 170 ASN A N 1
ATOM 1425 C CA . ASN A 1 170 ? -22.374 -11.501 -5.131 1.00 66.50 170 ASN A CA 1
ATOM 1426 C C . ASN A 1 170 ? -21.782 -10.570 -4.064 1.00 66.50 170 ASN A C 1
ATOM 1428 O O . ASN A 1 170 ? -22.320 -10.452 -2.964 1.00 66.50 170 ASN A O 1
ATOM 1432 N N . PHE A 1 171 ? -20.662 -9.901 -4.356 1.00 69.25 171 PHE A N 1
ATOM 1433 C CA . PHE A 1 171 ? -20.108 -8.953 -3.392 1.00 69.25 171 PHE A CA 1
ATOM 1434 C C . PHE A 1 171 ? -20.904 -7.660 -3.333 1.00 69.25 171 PHE A C 1
ATOM 1436 O O . PHE A 1 171 ? -21.013 -7.059 -2.265 1.00 69.25 171 PHE A O 1
ATOM 1443 N N . LYS A 1 172 ? -21.497 -7.255 -4.457 1.00 74.88 172 LYS A N 1
ATOM 1444 C CA . LYS A 1 172 ? -22.395 -6.108 -4.484 1.00 74.88 172 LYS A CA 1
ATOM 1445 C C . LYS A 1 172 ? -23.564 -6.335 -3.530 1.00 74.88 172 LYS A C 1
ATOM 1447 O O . LYS A 1 172 ? -23.848 -5.452 -2.734 1.00 74.88 172 LYS A O 1
ATOM 1452 N N . ASP A 1 173 ? -24.117 -7.547 -3.494 1.00 75.31 173 ASP A N 1
ATOM 1453 C CA . ASP A 1 173 ? -25.179 -7.904 -2.549 1.00 75.31 173 ASP A CA 1
ATOM 1454 C C . ASP A 1 173 ? -24.725 -7.813 -1.084 1.00 75.31 173 ASP A C 1
ATOM 1456 O O . ASP A 1 173 ? -25.470 -7.329 -0.230 1.00 75.31 173 ASP A O 1
ATOM 1460 N N . VAL A 1 174 ? -23.495 -8.237 -0.770 1.00 73.81 174 VAL A N 1
ATOM 1461 C CA . VAL A 1 174 ? -22.926 -8.116 0.587 1.00 73.81 174 VAL A CA 1
ATOM 1462 C C . VAL A 1 174 ? -22.742 -6.648 0.970 1.00 73.81 174 VAL A C 1
ATOM 1464 O O . VAL A 1 174 ? -23.140 -6.240 2.063 1.00 73.81 174 VAL A O 1
ATOM 1467 N N . VAL A 1 175 ? -22.182 -5.842 0.069 1.00 77.12 175 VAL A N 1
ATOM 1468 C CA . VAL A 1 175 ? -22.002 -4.400 0.272 1.00 77.12 175 VAL A CA 1
ATOM 1469 C C . VAL A 1 175 ? -23.354 -3.707 0.426 1.00 77.12 175 VAL A C 1
ATOM 1471 O O . VAL A 1 175 ? -23.523 -2.899 1.338 1.00 77.12 175 VAL A O 1
ATOM 1474 N N . ASP A 1 176 ? -24.347 -4.074 -0.379 1.00 83.44 176 ASP A N 1
ATOM 1475 C CA . ASP A 1 176 ? -25.704 -3.539 -0.309 1.00 83.44 176 ASP A CA 1
ATOM 1476 C C . ASP A 1 176 ? -26.393 -3.935 1.004 1.00 83.44 176 ASP A C 1
ATOM 1478 O O . ASP A 1 176 ? -27.029 -3.095 1.647 1.00 83.44 176 ASP A O 1
ATOM 1482 N N . MET A 1 177 ? -26.212 -5.174 1.473 1.00 79.38 177 MET A N 1
ATOM 1483 C CA . MET A 1 177 ? -26.691 -5.620 2.786 1.00 79.38 177 MET A CA 1
ATOM 1484 C C . MET A 1 177 ? -26.042 -4.832 3.929 1.00 79.38 177 MET A C 1
ATOM 1486 O O . MET A 1 177 ? -26.747 -4.396 4.845 1.00 79.38 177 MET A O 1
ATOM 1490 N N . MET A 1 178 ? -24.729 -4.596 3.873 1.00 77.00 178 MET A N 1
ATOM 1491 C CA . MET A 1 178 ? -24.014 -3.810 4.883 1.00 77.00 178 MET A CA 1
ATOM 1492 C C . MET A 1 178 ? -24.420 -2.338 4.849 1.00 77.00 178 MET A C 1
ATOM 1494 O O . MET A 1 178 ? -24.704 -1.763 5.897 1.00 77.00 178 MET A O 1
ATOM 1498 N N . ASN A 1 179 ? -24.537 -1.733 3.667 1.00 82.75 179 ASN A N 1
ATOM 1499 C CA . ASN A 1 179 ? -24.999 -0.354 3.503 1.00 82.75 179 ASN A CA 1
ATOM 1500 C C . ASN A 1 179 ? -26.431 -0.182 4.015 1.00 82.75 179 ASN A C 1
ATOM 1502 O O . ASN A 1 179 ? -26.729 0.775 4.732 1.00 82.75 179 ASN A O 1
ATOM 1506 N N . LYS A 1 180 ? -27.313 -1.142 3.720 1.00 87.25 180 LYS A N 1
ATOM 1507 C CA . LYS A 1 180 ? -28.678 -1.179 4.255 1.00 87.25 180 LYS A CA 1
ATOM 1508 C C . LYS A 1 180 ? -28.678 -1.277 5.781 1.00 87.25 180 LYS A C 1
ATOM 1510 O O . LYS A 1 180 ? -29.476 -0.599 6.429 1.00 87.25 180 LYS A O 1
ATOM 1515 N N . HIS A 1 181 ? -27.786 -2.081 6.360 1.00 81.38 181 HIS A N 1
ATOM 1516 C CA . HIS A 1 181 ? -27.650 -2.206 7.810 1.00 81.38 181 HIS A CA 1
ATOM 1517 C C . HIS A 1 181 ? -27.091 -0.930 8.459 1.00 81.38 181 HIS A C 1
ATOM 1519 O O . HIS A 1 181 ? -27.668 -0.443 9.429 1.00 81.38 181 HIS A O 1
ATOM 1525 N N . ASN A 1 182 ? -26.040 -0.337 7.887 1.00 79.81 182 ASN A N 1
ATOM 1526 C CA . ASN A 1 182 ? -25.442 0.916 8.355 1.00 79.81 182 ASN A CA 1
ATOM 1527 C C . ASN A 1 182 ? -26.458 2.062 8.321 1.00 79.81 182 ASN A C 1
ATOM 1529 O O . ASN A 1 182 ? -26.618 2.767 9.313 1.00 79.81 182 ASN A O 1
ATOM 1533 N N . LYS A 1 183 ? -27.228 2.181 7.232 1.00 87.31 183 LYS A N 1
ATOM 1534 C CA . LYS A 1 183 ? -28.309 3.168 7.125 1.00 87.31 183 LYS A CA 1
ATOM 1535 C C . LYS A 1 183 ? -29.376 2.958 8.200 1.00 87.31 183 LYS A C 1
ATOM 1537 O O . LYS A 1 183 ? -29.840 3.925 8.794 1.00 87.31 183 LYS A O 1
ATOM 1542 N N . LYS A 1 184 ? -29.742 1.700 8.489 1.00 87.31 184 LYS A N 1
ATOM 1543 C CA . LYS A 1 184 ? -30.688 1.373 9.568 1.00 87.31 184 LYS A CA 1
ATOM 1544 C C . LYS A 1 184 ? -30.136 1.779 10.941 1.00 87.31 184 LYS A C 1
ATOM 1546 O O . LYS A 1 184 ? -30.876 2.347 11.739 1.00 87.31 184 LYS A O 1
ATOM 1551 N N . MET A 1 185 ? -28.853 1.532 11.201 1.00 76.06 185 MET A N 1
ATOM 1552 C CA . MET A 1 185 ? -28.171 1.939 12.437 1.00 76.06 185 MET A CA 1
ATOM 1553 C C . MET A 1 185 ? -28.110 3.464 12.592 1.00 76.06 185 MET A C 1
ATOM 1555 O O . MET A 1 185 ? -28.406 3.976 13.668 1.00 76.06 185 MET A O 1
ATOM 1559 N N . GLU A 1 186 ? -27.798 4.202 11.523 1.00 83.50 186 GLU A N 1
ATOM 1560 C CA . GLU A 1 186 ? -27.818 5.671 11.531 1.00 83.50 186 GLU A CA 1
ATOM 1561 C C . GLU A 1 186 ? -29.214 6.219 11.842 1.00 83.50 186 GLU A C 1
ATOM 1563 O O . GLU A 1 186 ? -29.350 7.107 12.685 1.00 83.50 186 GLU A O 1
ATOM 1568 N N . THR A 1 187 ? -30.263 5.653 11.231 1.00 85.44 187 THR A N 1
ATOM 1569 C CA . THR A 1 187 ? -31.646 6.057 11.531 1.00 85.44 187 THR A CA 1
ATOM 1570 C C . THR A 1 187 ? -32.042 5.744 12.973 1.00 85.44 187 THR A C 1
ATOM 1572 O O . THR A 1 187 ? -32.667 6.583 13.618 1.00 85.44 187 THR A O 1
ATOM 1575 N N . LEU A 1 188 ? -31.621 4.589 13.507 1.00 82.94 188 LEU A N 1
ATOM 1576 C CA . LEU A 1 188 ? -31.917 4.190 14.885 1.00 82.94 188 LEU A CA 1
ATOM 1577 C C . LEU A 1 188 ? -31.241 5.129 15.892 1.00 82.94 188 LEU A C 1
ATOM 1579 O O . LEU A 1 188 ? -31.860 5.563 16.858 1.00 82.94 188 LEU A O 1
ATOM 1583 N N . ASN A 1 189 ? -29.980 5.491 15.642 1.00 73.38 189 ASN A N 1
ATOM 1584 C CA . ASN A 1 189 ? -29.232 6.412 16.497 1.00 73.38 189 ASN A CA 1
ATOM 1585 C C . ASN A 1 189 ? -29.819 7.831 16.473 1.00 73.38 189 ASN A C 1
ATOM 1587 O O . ASN A 1 189 ? -29.826 8.502 17.505 1.00 73.38 189 ASN A O 1
ATOM 1591 N N . GLY A 1 190 ? -30.356 8.273 15.330 1.00 73.75 190 GLY A N 1
ATOM 1592 C CA . GLY A 1 190 ? -31.091 9.537 15.231 1.00 73.75 190 GLY A CA 1
ATOM 1593 C C . GLY A 1 190 ? -32.415 9.544 16.009 1.00 73.75 190 GLY A C 1
ATOM 1594 O O . GLY A 1 190 ? -32.818 10.586 16.524 1.00 73.75 190 GLY A O 1
ATOM 1595 N N . GLU A 1 191 ? -33.082 8.394 16.137 1.00 71.62 191 GLU A N 1
ATOM 1596 C CA . GLU A 1 191 ? -34.286 8.240 16.967 1.00 71.62 191 GLU A CA 1
ATOM 1597 C C . GLU A 1 191 ? -33.960 8.167 18.461 1.00 71.62 191 GLU A C 1
ATOM 1599 O O . GLU A 1 191 ? -34.612 8.829 19.271 1.00 71.62 191 GLU A O 1
ATOM 1604 N N . ILE A 1 192 ? -32.911 7.427 18.833 1.00 62.44 192 ILE A N 1
ATOM 1605 C CA . ILE A 1 192 ? -32.475 7.290 20.229 1.00 62.44 192 ILE A CA 1
ATOM 1606 C C . ILE A 1 192 ? -31.966 8.632 20.776 1.00 62.44 192 ILE A C 1
ATOM 1608 O O . ILE A 1 192 ? -32.185 8.929 21.946 1.00 62.44 192 ILE A O 1
ATOM 1612 N N . SER A 1 193 ? -31.392 9.514 19.949 1.00 55.28 193 SER A N 1
ATOM 1613 C CA . SER A 1 193 ? -30.944 10.838 20.413 1.00 55.28 193 SER A CA 1
ATOM 1614 C C . SER A 1 193 ? -32.082 11.788 20.826 1.00 55.28 193 SER A C 1
ATOM 1616 O O . SER A 1 193 ? -31.801 12.889 21.303 1.00 55.28 193 SER A O 1
ATOM 1618 N N . LYS A 1 194 ? -33.354 11.407 20.636 1.00 57.16 194 LYS A N 1
ATOM 1619 C CA . LYS A 1 194 ? -34.526 12.158 21.116 1.00 57.16 194 LYS A CA 1
ATOM 1620 C C . LYS A 1 194 ? -35.086 11.645 22.438 1.00 57.16 194 LYS A C 1
ATOM 1622 O O . LYS A 1 194 ? -36.066 12.215 22.921 1.00 57.16 194 LYS A O 1
ATOM 1627 N N . SER A 1 195 ? -34.493 10.617 23.053 1.00 58.94 195 SER A N 1
ATOM 1628 C CA . SER A 1 195 ? -34.828 10.317 24.445 1.00 58.94 195 SER A CA 1
ATOM 1629 C C . SER A 1 195 ? -34.543 11.569 25.285 1.00 58.94 195 SER A C 1
ATOM 1631 O O . SER A 1 195 ? -33.461 12.145 25.127 1.00 58.94 195 SER A O 1
ATOM 1633 N N . PRO A 1 196 ? -35.497 12.030 26.118 1.00 61.38 196 PRO A N 1
ATOM 1634 C CA . PRO A 1 196 ? -35.336 13.241 26.905 1.00 61.38 196 PRO A CA 1
ATOM 1635 C C . PRO A 1 196 ? -34.039 13.101 27.681 1.00 61.38 196 PRO A C 1
ATOM 1637 O O . PRO A 1 196 ? -33.879 12.137 28.427 1.00 61.38 196 PRO A O 1
ATOM 1640 N N . ILE A 1 197 ? -33.105 14.021 27.433 1.00 57.09 197 ILE A N 1
ATOM 1641 C CA . ILE A 1 197 ? -31.832 14.095 28.141 1.00 57.09 197 ILE A CA 1
ATOM 1642 C C . ILE A 1 197 ? -32.196 14.059 29.619 1.00 57.09 197 ILE A C 1
ATOM 1644 O O . ILE A 1 197 ? -32.721 15.036 30.158 1.00 57.09 197 ILE A O 1
ATOM 1648 N N . THR A 1 198 ? -31.996 12.907 30.259 1.00 62.84 198 THR A N 1
ATOM 1649 C CA . THR A 1 198 ? -32.117 12.791 31.702 1.00 62.84 198 THR A CA 1
ATOM 1650 C C . THR A 1 198 ? -31.099 13.773 32.225 1.00 62.84 198 THR A C 1
ATOM 1652 O O . THR A 1 198 ? -29.903 13.594 31.983 1.00 62.84 198 THR A O 1
ATOM 1655 N N . ILE A 1 199 ? -31.598 14.861 32.813 1.00 61.69 199 ILE A N 1
ATOM 1656 C CA . ILE A 1 199 ? -30.796 15.958 33.341 1.00 61.69 199 ILE A CA 1
ATOM 1657 C C . ILE A 1 199 ? -29.634 15.303 34.084 1.00 61.69 199 ILE A C 1
ATOM 1659 O O . ILE A 1 199 ? -29.902 14.526 35.006 1.00 61.69 199 ILE A O 1
ATOM 1663 N N . PRO A 1 200 ? -28.379 15.511 33.645 1.00 63.16 200 PRO A N 1
ATOM 1664 C CA . PRO A 1 200 ? -27.251 14.814 34.227 1.00 63.16 200 PRO A CA 1
ATOM 1665 C C . PRO A 1 200 ? -27.288 15.072 35.726 1.00 63.16 200 PRO A C 1
ATOM 1667 O O . PRO A 1 200 ? -27.242 16.227 36.164 1.00 63.16 200 PRO A O 1
ATOM 1670 N N . CYS A 1 201 ? -27.455 14.001 36.510 1.00 64.25 201 CYS A N 1
ATOM 1671 C CA . CYS A 1 201 ? -27.350 14.076 37.957 1.00 64.25 201 CYS A CA 1
ATOM 1672 C C . CYS A 1 201 ? -26.063 14.831 38.251 1.00 64.25 201 CYS A C 1
ATOM 1674 O O . CYS A 1 201 ? -25.018 14.465 37.719 1.00 64.25 201 CYS A O 1
ATOM 1676 N N . LYS A 1 202 ? -26.186 15.917 39.019 1.00 66.50 202 LYS A N 1
ATOM 1677 C CA . LYS A 1 202 ? -25.139 16.888 39.335 1.00 66.50 202 LYS A CA 1
ATOM 1678 C C . LYS A 1 202 ? -23.889 16.136 39.798 1.00 66.50 202 LYS A C 1
ATOM 1680 O O . LYS A 1 202 ? -23.742 15.817 40.973 1.00 66.50 202 LYS A O 1
ATOM 1685 N N . SER A 1 203 ? -23.024 15.768 38.857 1.00 68.81 203 SER A N 1
ATOM 1686 C CA . SER A 1 203 ? -21.823 15.012 39.165 1.00 68.81 203 SER A CA 1
ATOM 1687 C C . SER A 1 203 ? -20.939 15.956 39.952 1.00 68.81 203 SER A C 1
ATOM 1689 O O . SER A 1 203 ? -20.752 17.101 39.534 1.00 68.81 203 SER A O 1
ATOM 1691 N N . ASN A 1 204 ? -20.417 15.510 41.090 1.00 79.50 204 ASN A N 1
ATOM 1692 C CA . ASN A 1 204 ? -19.479 16.296 41.877 1.00 79.50 204 ASN A CA 1
ATOM 1693 C C . ASN A 1 204 ? -18.178 16.469 41.079 1.00 79.50 204 ASN A C 1
ATOM 1695 O O . ASN A 1 204 ? -17.217 15.729 41.267 1.00 79.50 204 ASN A O 1
ATOM 1699 N N . ILE A 1 205 ? -18.152 17.470 40.195 1.00 84.75 205 ILE A N 1
ATOM 1700 C CA . ILE A 1 205 ? -16.993 17.889 39.393 1.00 84.75 205 ILE A CA 1
ATOM 1701 C C . ILE A 1 205 ? -15.776 18.109 40.306 1.00 84.75 205 ILE A C 1
ATOM 1703 O O . ILE A 1 205 ? -14.652 17.787 39.933 1.00 84.75 205 ILE A O 1
ATOM 1707 N N . ALA A 1 206 ? -16.017 18.552 41.545 1.00 85.44 206 ALA A N 1
ATOM 1708 C CA . ALA A 1 206 ? -15.004 18.686 42.583 1.00 85.44 206 ALA A CA 1
ATOM 1709 C C . ALA A 1 206 ? -14.211 17.391 42.832 1.00 85.44 206 ALA A C 1
ATOM 1711 O O . ALA A 1 206 ? -12.991 17.448 42.940 1.00 85.44 206 ALA A O 1
ATOM 1712 N N . ALA A 1 207 ? -14.865 16.224 42.864 1.00 87.50 207 ALA A N 1
ATOM 1713 C CA . ALA A 1 207 ? -14.180 14.953 43.094 1.00 87.50 207 ALA A CA 1
ATOM 1714 C C . ALA A 1 207 ? -13.209 14.630 41.951 1.00 87.50 207 ALA A C 1
ATOM 1716 O O . ALA A 1 207 ? -12.067 14.249 42.196 1.00 87.50 207 ALA A O 1
ATOM 1717 N N . HIS A 1 208 ? -13.630 14.859 40.704 1.00 86.62 208 HIS A N 1
ATOM 1718 C CA . HIS A 1 208 ? -12.785 14.600 39.542 1.00 86.62 208 HIS A CA 1
ATOM 1719 C C . HIS A 1 208 ? -11.587 15.561 39.481 1.00 86.62 208 HIS A C 1
ATOM 1721 O O . HIS A 1 208 ? -10.475 15.122 39.188 1.00 86.62 208 HIS A O 1
ATOM 1727 N N . ILE A 1 209 ? -11.790 16.840 39.827 1.00 90.69 209 ILE A N 1
ATOM 1728 C CA . ILE A 1 209 ? -10.713 17.838 39.924 1.00 90.69 209 ILE A CA 1
ATOM 1729 C C . ILE A 1 209 ? -9.705 17.436 41.010 1.00 90.69 209 ILE A C 1
ATOM 1731 O O . ILE A 1 209 ? -8.501 17.416 40.749 1.00 90.69 209 ILE A O 1
ATOM 1735 N N . ILE A 1 210 ? -10.180 17.058 42.203 1.00 95.12 210 ILE A N 1
ATOM 1736 C CA . ILE A 1 210 ? -9.323 16.652 43.329 1.00 95.12 210 ILE A CA 1
ATOM 1737 C C . ILE A 1 210 ? -8.479 15.425 42.963 1.00 95.12 210 ILE A C 1
ATOM 1739 O O . ILE A 1 210 ? -7.272 15.427 43.205 1.00 95.12 210 ILE A O 1
ATOM 1743 N N . ILE A 1 211 ? -9.079 14.411 42.328 1.00 94.19 211 ILE A N 1
ATOM 1744 C CA . ILE A 1 211 ? -8.358 13.209 41.883 1.00 94.19 211 ILE A CA 1
ATOM 1745 C C . ILE A 1 211 ? -7.266 13.581 40.873 1.00 94.19 211 ILE A C 1
ATOM 1747 O O . ILE A 1 211 ? -6.120 13.164 41.036 1.00 94.19 211 ILE A O 1
ATOM 1751 N N . THR A 1 212 ? -7.575 14.411 39.869 1.00 94.81 212 THR A N 1
ATOM 1752 C CA . THR A 1 212 ? -6.571 14.830 38.873 1.00 94.81 212 THR A CA 1
ATOM 1753 C C . THR A 1 212 ? -5.412 15.616 39.490 1.00 94.81 212 THR A C 1
ATOM 1755 O O . THR A 1 212 ? -4.259 15.404 39.112 1.00 94.81 212 THR A O 1
ATOM 1758 N N . LEU A 1 213 ? -5.687 16.467 40.483 1.00 96.44 213 LEU A N 1
ATOM 1759 C CA . LEU A 1 213 ? -4.668 17.236 41.203 1.00 96.44 213 LEU A CA 1
ATOM 1760 C C . LEU A 1 213 ? -3.737 16.326 42.016 1.00 96.44 213 LEU A C 1
ATOM 1762 O O . LEU A 1 213 ? -2.518 16.477 41.944 1.00 96.44 213 LEU A O 1
ATOM 1766 N N . LEU A 1 214 ? -4.302 15.346 42.730 1.00 96.88 214 LEU A N 1
ATOM 1767 C CA . LEU A 1 214 ? -3.550 14.352 43.504 1.00 96.88 214 LEU A CA 1
ATOM 1768 C C . LEU A 1 214 ? -2.632 13.501 42.620 1.00 96.88 214 LEU A C 1
ATOM 1770 O O . LEU A 1 214 ? -1.454 13.336 42.937 1.00 96.88 214 LEU A O 1
ATOM 1774 N N . VAL A 1 215 ? -3.150 12.994 41.498 1.00 96.50 215 VAL A N 1
ATOM 1775 C CA . VAL A 1 215 ? -2.365 12.181 40.554 1.00 96.50 215 VAL A CA 1
ATOM 1776 C C . VAL A 1 215 ? -1.222 13.000 39.952 1.00 96.50 215 VAL A C 1
ATOM 1778 O O . VAL A 1 215 ? -0.089 12.525 39.893 1.00 96.50 215 VAL A O 1
ATOM 1781 N N . THR A 1 216 ? -1.487 14.252 39.572 1.00 95.19 216 THR A N 1
ATOM 1782 C CA . THR A 1 216 ? -0.461 15.144 39.010 1.00 95.19 216 THR A CA 1
ATOM 1783 C C . THR A 1 216 ? 0.643 15.440 40.029 1.00 95.19 216 THR A C 1
ATOM 1785 O O . THR A 1 216 ? 1.823 15.324 39.703 1.00 95.19 216 THR A O 1
ATOM 1788 N N . LEU A 1 217 ? 0.282 15.741 41.282 1.00 96.81 217 LEU A N 1
ATOM 1789 C CA . LEU A 1 217 ? 1.244 15.961 42.368 1.00 96.81 217 LEU A CA 1
ATOM 1790 C C . LEU A 1 217 ? 2.125 14.734 42.621 1.00 96.81 217 LEU A C 1
ATOM 1792 O O . LEU A 1 217 ? 3.340 14.879 42.755 1.00 96.81 217 LEU A O 1
ATOM 1796 N N . LEU A 1 218 ? 1.539 13.533 42.639 1.00 95.94 218 LEU A N 1
ATOM 1797 C CA . LEU A 1 218 ? 2.296 12.290 42.796 1.00 95.94 218 LEU A CA 1
ATOM 1798 C C . LEU A 1 218 ? 3.319 12.117 41.670 1.00 95.94 218 LEU A C 1
ATOM 1800 O O . LEU A 1 218 ? 4.490 11.865 41.951 1.00 95.94 218 LEU A O 1
ATOM 1804 N N . ILE A 1 219 ? 2.917 12.319 40.412 1.00 93.69 219 ILE A N 1
ATOM 1805 C CA . ILE A 1 219 ? 3.824 12.234 39.257 1.00 93.69 219 ILE A CA 1
ATOM 1806 C C . ILE A 1 219 ? 4.961 13.259 39.381 1.00 93.69 219 ILE A C 1
ATOM 1808 O O . ILE A 1 219 ? 6.125 12.903 39.193 1.00 93.69 219 ILE A O 1
ATOM 1812 N N . CYS A 1 220 ? 4.661 14.506 39.758 1.00 94.25 220 CYS A N 1
ATOM 1813 C CA . CYS A 1 220 ? 5.680 15.535 39.975 1.00 94.25 220 CYS A CA 1
ATOM 1814 C C . CYS A 1 220 ? 6.682 15.145 41.073 1.00 94.25 220 CYS A C 1
ATOM 1816 O O . CYS A 1 220 ? 7.887 15.325 40.889 1.00 94.25 220 CYS A O 1
ATOM 1818 N N . ILE A 1 221 ? 6.212 14.573 42.187 1.00 94.69 221 ILE A N 1
ATOM 1819 C CA . ILE A 1 221 ? 7.076 14.086 43.274 1.00 94.69 221 ILE A CA 1
ATOM 1820 C C . ILE A 1 221 ? 7.961 12.935 42.783 1.00 94.69 221 ILE A C 1
ATOM 1822 O O . ILE A 1 221 ? 9.167 12.951 43.028 1.00 94.69 221 ILE A O 1
ATOM 1826 N N . PHE A 1 222 ? 7.402 11.969 42.049 1.00 92.25 222 PHE A N 1
ATOM 1827 C CA . PHE A 1 222 ? 8.175 10.860 41.482 1.00 92.25 222 PHE A CA 1
ATOM 1828 C C . PHE A 1 222 ? 9.261 11.350 40.521 1.00 92.25 222 PHE A C 1
ATOM 1830 O O . PHE A 1 222 ? 10.415 10.940 40.646 1.00 92.25 222 PHE A O 1
ATOM 1837 N N . ILE A 1 223 ? 8.931 12.274 39.614 1.00 89.06 223 ILE A N 1
ATOM 1838 C CA . ILE A 1 223 ? 9.906 12.887 38.702 1.00 89.06 223 ILE A CA 1
ATOM 1839 C C . ILE A 1 223 ? 10.994 13.615 39.497 1.00 89.06 223 ILE A C 1
ATOM 1841 O O . ILE A 1 223 ? 12.175 13.449 39.202 1.00 89.06 223 ILE A O 1
ATOM 1845 N N . PHE A 1 224 ? 10.629 14.373 40.534 1.00 91.50 224 PHE A N 1
ATOM 1846 C CA . PHE A 1 224 ? 11.594 15.080 41.375 1.00 91.50 224 PHE A CA 1
ATOM 1847 C C . PHE A 1 224 ? 12.560 14.123 42.088 1.00 91.50 224 PHE A C 1
ATOM 1849 O O . PHE A 1 224 ? 13.769 14.361 42.092 1.00 91.50 224 PHE A O 1
ATOM 1856 N N . VAL A 1 225 ? 12.060 13.014 42.643 1.00 91.19 225 VAL A N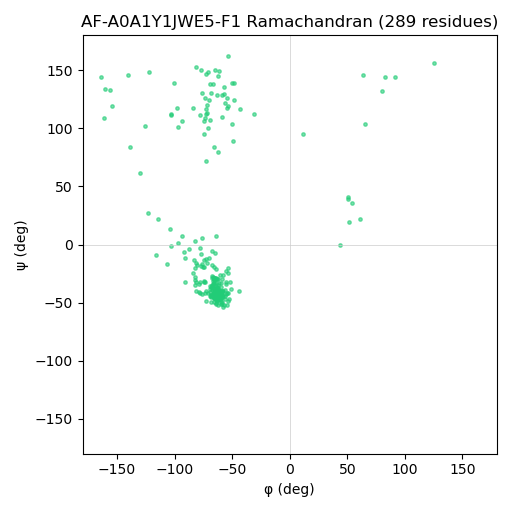 1
ATOM 1857 C CA . VAL A 1 225 ? 12.895 11.979 43.275 1.00 91.19 225 VAL A CA 1
ATOM 1858 C C . VAL A 1 225 ? 13.824 11.328 42.250 1.00 91.19 225 VAL A C 1
ATOM 1860 O O . VAL A 1 225 ? 15.024 11.225 42.504 1.00 91.19 225 VAL A O 1
ATOM 1863 N N . LEU A 1 226 ? 13.309 10.952 41.075 1.00 86.81 226 LEU A N 1
ATOM 1864 C CA . LEU A 1 226 ? 14.108 10.351 40.003 1.00 86.81 226 LEU A CA 1
ATOM 1865 C C . LEU A 1 226 ? 15.197 11.300 39.502 1.00 86.81 226 LEU A C 1
ATOM 1867 O O . LEU A 1 226 ? 16.343 10.883 39.334 1.00 86.81 226 LEU A O 1
ATOM 1871 N N . LEU A 1 227 ? 14.871 12.580 39.313 1.00 87.69 227 LEU A N 1
ATOM 1872 C CA . LEU A 1 227 ? 15.845 13.599 38.943 1.00 87.69 227 LEU A CA 1
ATOM 1873 C C . LEU A 1 227 ? 16.888 13.766 40.045 1.00 87.69 227 LEU A C 1
ATOM 1875 O O . LEU A 1 227 ? 18.074 13.704 39.746 1.00 87.69 227 LEU A O 1
ATOM 1879 N N . LYS A 1 228 ? 16.491 13.891 41.316 1.00 84.00 228 LYS A N 1
ATOM 1880 C CA . LYS A 1 228 ? 17.435 14.032 42.436 1.00 84.00 228 LYS A CA 1
ATOM 1881 C C . LYS A 1 228 ? 18.395 12.843 42.531 1.00 84.00 228 LYS A C 1
ATOM 1883 O O . LYS A 1 228 ? 19.596 13.052 42.680 1.00 84.00 228 LYS A O 1
ATOM 1888 N N . VAL A 1 229 ? 17.894 11.614 42.399 1.00 84.00 229 VAL A N 1
ATOM 1889 C CA . VAL A 1 229 ? 18.723 10.397 42.399 1.00 84.00 229 VAL A CA 1
ATOM 1890 C C . VAL A 1 229 ? 19.645 10.374 41.181 1.00 84.00 229 VAL A C 1
ATOM 1892 O O . VAL A 1 229 ? 20.839 10.124 41.328 1.00 84.00 229 VAL A O 1
ATOM 1895 N N . LYS A 1 230 ? 19.138 10.712 39.990 1.00 80.19 230 LYS A N 1
ATOM 1896 C CA . LYS A 1 230 ? 19.936 10.750 38.760 1.00 80.19 230 LYS A CA 1
ATOM 1897 C C . LYS A 1 230 ? 21.020 11.827 38.813 1.00 80.19 230 LYS A C 1
ATOM 1899 O O . LYS A 1 230 ? 22.157 11.533 38.471 1.00 80.19 230 LYS A O 1
ATOM 1904 N N . TYR A 1 231 ? 20.719 13.032 39.293 1.00 80.38 231 TYR A N 1
ATOM 1905 C CA . TYR A 1 231 ? 21.710 14.091 39.497 1.00 80.38 231 TYR A CA 1
ATOM 1906 C C . TYR A 1 231 ? 22.728 13.715 40.569 1.00 80.38 231 TYR A C 1
ATOM 1908 O O . TYR A 1 231 ? 23.902 14.006 40.390 1.00 80.38 231 TYR A O 1
ATOM 1916 N N . HIS A 1 232 ? 22.326 13.032 41.643 1.00 76.56 232 HIS A N 1
ATOM 1917 C CA . HIS A 1 232 ? 23.272 12.551 42.647 1.00 76.56 232 HIS A CA 1
ATOM 1918 C C . HIS A 1 232 ? 24.207 11.476 42.072 1.00 76.56 232 HIS A C 1
ATOM 1920 O O . HIS A 1 232 ? 25.413 11.553 42.280 1.00 76.56 232 HIS A O 1
ATOM 1926 N N . ILE A 1 233 ? 23.686 10.520 41.294 1.00 75.56 233 ILE A N 1
ATOM 1927 C CA . ILE A 1 233 ? 24.493 9.490 40.618 1.00 75.56 233 ILE A CA 1
ATOM 1928 C C . ILE A 1 233 ? 25.407 10.118 39.561 1.00 75.56 233 ILE A C 1
ATOM 1930 O O . ILE A 1 233 ? 26.590 9.797 39.537 1.00 75.56 233 ILE A O 1
ATOM 1934 N N . ILE A 1 234 ? 24.901 11.034 38.727 1.00 75.06 234 ILE A N 1
ATOM 1935 C CA . ILE A 1 234 ? 25.693 11.734 37.704 1.00 75.06 234 ILE A CA 1
ATOM 1936 C C . ILE A 1 234 ? 26.758 12.609 38.359 1.00 75.06 234 ILE A C 1
ATOM 1938 O O . ILE A 1 234 ? 27.901 12.561 37.935 1.00 75.06 234 ILE A O 1
ATOM 1942 N N . CYS A 1 235 ? 26.428 13.374 39.401 1.00 71.38 235 CYS A N 1
ATOM 1943 C CA . CYS A 1 235 ? 27.392 14.218 40.105 1.00 71.38 235 CYS A CA 1
ATOM 1944 C C . CYS A 1 235 ? 28.449 13.365 40.821 1.00 71.38 235 CYS A C 1
ATOM 1946 O O . CYS A 1 235 ? 29.632 13.686 40.768 1.00 71.38 235 CYS A O 1
ATOM 1948 N N . MET A 1 236 ? 28.061 12.224 41.402 1.00 69.31 236 MET A N 1
ATOM 1949 C CA . MET A 1 236 ? 29.005 11.262 41.973 1.00 69.31 236 MET A CA 1
ATOM 1950 C C . MET A 1 236 ? 29.921 10.662 40.896 1.00 69.31 236 MET A C 1
ATOM 1952 O O . MET A 1 236 ? 31.132 10.642 41.090 1.00 69.31 236 MET A O 1
ATOM 1956 N N . TYR A 1 237 ? 29.380 10.236 39.750 1.00 67.19 237 TYR A N 1
ATOM 1957 C CA . TYR A 1 237 ? 30.168 9.704 38.632 1.00 67.19 237 TYR A CA 1
ATOM 1958 C C . TYR A 1 237 ? 31.087 10.761 38.015 1.00 67.19 237 TYR A C 1
ATOM 1960 O O . TYR A 1 237 ? 32.252 10.482 37.755 1.00 67.19 237 TYR A O 1
ATOM 1968 N N . PHE A 1 238 ? 30.595 11.984 37.820 1.00 65.06 238 PHE A N 1
ATOM 1969 C CA . PHE A 1 238 ? 31.354 13.081 37.226 1.00 65.06 238 PHE A CA 1
ATOM 1970 C C . PHE A 1 238 ? 32.472 13.558 38.161 1.00 65.06 238 PHE A C 1
ATOM 1972 O O . PHE A 1 238 ? 33.587 13.794 37.705 1.00 65.06 238 PHE A O 1
ATOM 1979 N N . CYS A 1 239 ? 32.230 13.606 39.475 1.00 61.69 239 CYS A N 1
ATOM 1980 C CA . CYS A 1 239 ? 33.277 13.857 40.468 1.00 61.69 239 CYS A CA 1
ATOM 1981 C C . CYS A 1 239 ? 34.291 12.709 40.573 1.00 61.69 239 CYS A C 1
ATOM 1983 O O . CYS A 1 239 ? 35.440 12.955 40.933 1.00 61.69 239 CYS A O 1
ATOM 1985 N N . TYR A 1 240 ? 33.886 11.470 40.280 1.00 63.38 240 TYR A N 1
ATOM 1986 C CA . TYR A 1 240 ? 34.770 10.305 40.346 1.00 63.38 240 TYR A CA 1
ATOM 1987 C C . TYR A 1 240 ? 35.644 10.145 39.090 1.00 63.38 240 TYR A C 1
ATOM 1989 O O . TYR A 1 240 ? 36.789 9.720 39.211 1.00 63.38 240 TYR A O 1
ATOM 1997 N N . PHE A 1 241 ? 35.132 10.500 37.904 1.00 57.81 241 PHE A N 1
ATOM 1998 C CA . PHE A 1 241 ? 35.809 10.271 36.616 1.00 57.81 241 PHE A CA 1
ATOM 1999 C C . PHE A 1 241 ? 36.398 11.515 35.940 1.00 57.81 241 PHE A C 1
ATOM 2001 O O . PHE A 1 241 ? 37.226 11.366 35.046 1.00 57.81 241 PHE A O 1
ATOM 2008 N N . SER A 1 242 ? 36.002 12.732 36.320 1.00 56.06 242 SER A N 1
ATOM 2009 C CA . SER A 1 242 ? 36.607 13.938 35.746 1.00 56.06 242 SER A CA 1
ATOM 2010 C C . SER A 1 242 ? 37.988 14.175 36.360 1.00 56.06 242 SER A C 1
ATOM 2012 O O . SER A 1 242 ? 38.123 14.195 37.584 1.00 56.06 242 SER A O 1
ATOM 2014 N N . GLU A 1 243 ? 39.014 14.403 35.534 1.00 59.34 243 GLU A N 1
ATOM 2015 C CA . GLU A 1 243 ? 40.384 14.739 35.969 1.00 59.34 243 GLU A CA 1
ATOM 2016 C C . GLU A 1 243 ? 40.429 15.955 36.922 1.00 59.34 243 GLU A C 1
ATOM 2018 O O . GLU A 1 243 ? 41.340 16.083 37.743 1.00 59.34 243 GLU A O 1
ATOM 2023 N N . CYS A 1 244 ? 39.385 16.796 36.920 1.00 57.41 244 CYS A N 1
ATOM 2024 C CA . CYS A 1 244 ? 39.192 17.857 37.910 1.00 57.41 244 CYS A CA 1
ATOM 2025 C C . CYS A 1 244 ? 39.033 17.335 39.355 1.00 57.41 244 CYS A C 1
ATOM 2027 O O . CYS A 1 244 ? 39.425 18.023 40.299 1.00 57.41 244 CYS A O 1
ATOM 2029 N N . GLY A 1 245 ? 38.493 16.128 39.557 1.00 56.31 245 GLY A N 1
ATOM 2030 C CA . GLY A 1 245 ? 38.297 15.514 40.875 1.00 56.31 245 GLY A CA 1
ATOM 2031 C C . GLY A 1 245 ? 39.611 15.148 41.571 1.00 56.31 245 GLY A C 1
ATOM 2032 O O . GLY A 1 245 ? 39.736 15.320 42.786 1.00 56.31 245 GLY A O 1
ATOM 2033 N N . LEU A 1 246 ? 40.629 14.737 40.805 1.00 60.53 246 LEU A N 1
ATOM 2034 C CA . LEU A 1 246 ? 41.985 14.510 41.319 1.00 60.53 246 LEU A CA 1
ATOM 2035 C C . LEU A 1 246 ? 42.663 15.829 41.715 1.00 60.53 246 LEU A C 1
ATOM 2037 O O . LEU A 1 246 ? 43.357 15.880 42.731 1.00 60.53 246 LEU A O 1
ATOM 2041 N N . TRP A 1 247 ? 42.393 16.907 40.973 1.00 64.94 247 TRP A N 1
ATOM 2042 C CA . TRP A 1 247 ? 42.921 18.242 41.265 1.00 64.94 247 TRP A CA 1
ATOM 2043 C C . TRP A 1 247 ? 42.305 18.849 42.535 1.00 64.94 247 TRP A C 1
ATOM 2045 O O . TRP A 1 247 ? 43.008 19.388 43.385 1.00 64.94 247 TRP A O 1
ATOM 2055 N N . ILE A 1 248 ? 40.997 18.687 42.750 1.00 63.16 248 ILE 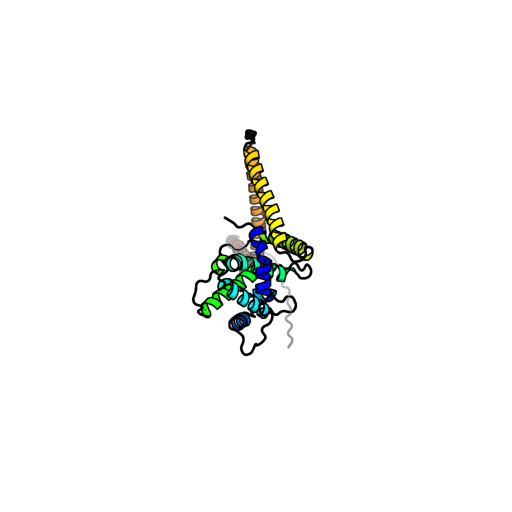A N 1
ATOM 2056 C CA . ILE A 1 248 ? 40.354 19.130 43.999 1.00 63.16 248 ILE A CA 1
ATOM 2057 C C . ILE A 1 248 ? 40.866 18.309 45.196 1.00 63.16 248 ILE A C 1
ATOM 2059 O O . ILE A 1 248 ? 41.104 18.867 46.271 1.00 63.16 248 ILE A O 1
ATOM 2063 N N . ARG A 1 249 ? 41.112 17.001 45.017 1.00 66.69 249 ARG A N 1
ATOM 2064 C CA . ARG A 1 249 ? 41.668 16.140 46.074 1.00 66.69 249 ARG A CA 1
ATOM 2065 C C . ARG A 1 249 ? 43.091 16.517 46.482 1.00 66.69 249 ARG A C 1
ATOM 2067 O O . ARG A 1 249 ? 43.423 16.307 47.644 1.00 66.69 249 ARG A O 1
ATOM 2074 N N . SER A 1 250 ? 43.910 17.073 45.589 1.00 69.69 250 SER A N 1
ATOM 2075 C CA . SER A 1 250 ? 45.268 17.527 45.925 1.00 69.69 250 SER A CA 1
ATOM 2076 C C . SER A 1 250 ? 45.296 18.925 46.558 1.00 69.69 250 SER A C 1
ATOM 2078 O O . SER A 1 250 ? 46.148 19.199 47.405 1.00 69.69 250 SER A O 1
ATOM 2080 N N . VAL A 1 251 ? 44.326 19.791 46.242 1.00 73.12 251 VAL A N 1
ATOM 2081 C CA . VAL A 1 251 ? 44.233 21.148 46.815 1.00 73.12 251 VAL A CA 1
ATOM 2082 C C . VAL A 1 251 ? 43.765 21.140 48.279 1.00 73.12 251 VAL A C 1
ATOM 2084 O O . VAL A 1 251 ? 44.201 21.984 49.065 1.00 73.12 251 VAL A O 1
ATOM 2087 N N . ILE A 1 252 ? 42.916 20.186 48.683 1.00 73.62 252 ILE A N 1
ATOM 2088 C CA . ILE A 1 252 ? 42.364 20.131 50.051 1.00 73.62 252 ILE A CA 1
ATOM 2089 C C . ILE A 1 252 ? 43.445 19.863 51.126 1.00 73.62 252 ILE A C 1
ATOM 2091 O O . ILE A 1 252 ? 43.498 20.632 52.089 1.00 73.62 252 ILE A O 1
ATOM 2095 N N . PRO A 1 253 ? 44.338 18.857 51.002 1.00 77.69 253 PRO A N 1
ATOM 2096 C CA . PRO A 1 253 ? 45.429 18.644 51.957 1.00 77.69 253 PRO A CA 1
ATOM 2097 C C . PRO A 1 253 ? 46.413 19.812 51.987 1.00 77.69 253 PRO A C 1
ATOM 2099 O O . PRO A 1 253 ? 46.878 20.190 53.059 1.00 77.69 253 PRO A O 1
ATOM 2102 N N . TRP A 1 254 ? 46.701 20.411 50.825 1.00 75.88 254 TRP A N 1
ATOM 2103 C CA . TRP A 1 254 ? 47.615 21.549 50.729 1.00 75.88 254 TRP A CA 1
ATOM 2104 C C . TRP A 1 254 ? 47.076 22.777 51.472 1.00 75.88 254 TRP A C 1
ATOM 2106 O O . TRP A 1 254 ? 47.804 23.383 52.258 1.00 75.88 254 TRP A O 1
ATOM 2116 N N . ARG A 1 255 ? 45.781 23.101 51.320 1.00 77.75 255 ARG A N 1
AT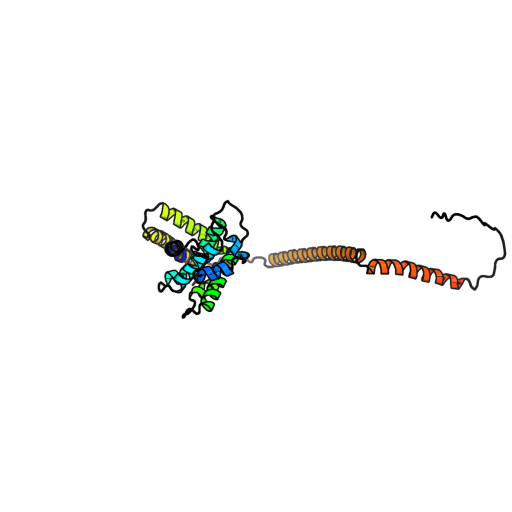OM 2117 C CA . ARG A 1 255 ? 45.155 24.180 52.101 1.00 77.75 255 ARG A CA 1
ATOM 2118 C C . ARG A 1 255 ? 45.038 23.852 53.587 1.00 77.75 255 ARG A C 1
ATOM 2120 O O . ARG A 1 255 ? 45.212 24.762 54.387 1.00 77.75 255 ARG A O 1
ATOM 2127 N N . ARG A 1 256 ? 44.788 22.592 53.961 1.00 79.25 256 ARG A N 1
ATOM 2128 C CA . ARG A 1 256 ? 44.744 22.181 55.375 1.00 79.25 256 ARG A CA 1
ATOM 2129 C C . ARG A 1 256 ? 46.120 22.350 56.036 1.00 79.25 256 ARG A C 1
ATOM 2131 O O . ARG A 1 256 ? 46.206 23.010 57.058 1.00 79.25 256 ARG A O 1
ATOM 2138 N N . LYS A 1 257 ? 47.201 21.932 55.364 1.00 77.00 257 LYS A N 1
ATOM 2139 C CA . LYS A 1 257 ? 48.586 22.145 55.824 1.00 77.00 257 LYS A CA 1
ATOM 2140 C C . LYS A 1 257 ? 48.975 23.627 55.911 1.00 77.00 257 LYS A C 1
ATOM 2142 O O . LYS A 1 257 ? 49.695 24.010 56.821 1.00 77.00 257 LYS A O 1
ATOM 2147 N N . LEU A 1 258 ? 48.496 24.470 54.990 1.00 78.38 258 LEU A N 1
ATOM 2148 C CA . LEU A 1 258 ? 48.719 25.922 55.046 1.00 78.38 258 LEU A CA 1
ATOM 2149 C C . LEU A 1 258 ? 48.024 26.576 56.254 1.00 78.38 258 LEU A C 1
ATOM 2151 O O . LEU A 1 258 ? 48.526 27.564 56.782 1.00 78.38 258 LEU A O 1
ATOM 2155 N N . TRP A 1 259 ? 46.865 26.053 56.662 1.00 73.19 259 TRP A N 1
ATOM 2156 C CA . TRP A 1 259 ? 46.132 26.540 57.831 1.00 73.19 259 TRP A CA 1
ATOM 2157 C C . TRP A 1 259 ? 46.732 26.008 59.132 1.00 73.19 259 TRP A C 1
ATOM 2159 O O . TRP A 1 259 ? 46.914 26.799 60.049 1.00 73.19 259 TRP A O 1
ATOM 2169 N N . ASP A 1 260 ? 47.137 24.737 59.172 1.00 72.69 260 ASP A N 1
ATOM 2170 C CA . ASP A 1 260 ? 47.834 24.159 60.329 1.00 72.69 260 ASP A CA 1
ATOM 2171 C C . ASP A 1 260 ? 49.188 24.862 60.576 1.00 72.69 260 ASP A C 1
ATOM 2173 O O . ASP A 1 260 ? 49.551 25.118 61.717 1.00 72.69 260 ASP A O 1
ATOM 2177 N N . ASN A 1 261 ? 49.899 25.289 59.521 1.00 63.62 261 ASN A N 1
ATOM 2178 C CA . ASN A 1 261 ? 51.142 26.066 59.658 1.00 63.62 261 ASN A CA 1
ATOM 2179 C C . ASN A 1 261 ? 50.935 27.535 60.070 1.00 63.62 261 ASN A C 1
ATOM 2181 O O . ASN A 1 261 ? 51.909 28.202 60.413 1.00 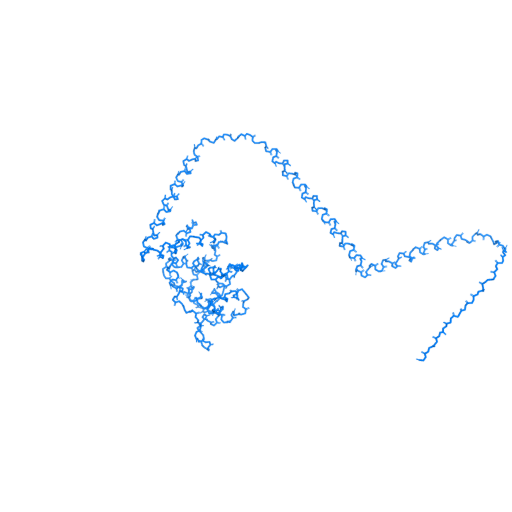63.62 261 ASN A O 1
ATOM 2185 N N . LYS A 1 262 ? 49.711 28.079 60.022 1.00 58.81 262 LYS A N 1
ATOM 2186 C CA . LYS A 1 262 ? 49.457 29.451 60.497 1.00 58.81 262 LYS A CA 1
ATOM 2187 C C . LYS A 1 262 ? 49.414 29.550 62.022 1.00 58.81 262 LYS A C 1
ATOM 2189 O O . LYS A 1 262 ? 49.572 30.651 62.543 1.00 58.81 262 LYS A O 1
ATOM 2194 N N . ASP A 1 263 ? 49.268 28.427 62.721 1.00 59.25 263 ASP A N 1
ATOM 2195 C CA . ASP A 1 263 ? 49.393 28.386 64.179 1.00 59.25 263 ASP A CA 1
ATOM 2196 C C . ASP A 1 263 ? 50.862 28.323 64.652 1.00 59.25 263 ASP A C 1
ATOM 2198 O O . ASP A 1 263 ? 51.140 28.694 65.793 1.00 59.25 263 ASP A O 1
ATOM 2202 N N . ASP A 1 264 ? 51.826 27.999 63.776 1.00 58.41 264 ASP A N 1
ATOM 2203 C CA . ASP A 1 264 ? 53.264 28.040 64.109 1.00 58.41 264 ASP A CA 1
ATOM 2204 C C . ASP A 1 264 ? 53.836 29.472 64.167 1.00 58.41 264 ASP A C 1
ATOM 2206 O O . ASP A 1 264 ? 54.833 29.714 64.849 1.00 58.41 264 ASP A O 1
ATOM 2210 N N . GLU A 1 265 ? 53.176 30.465 63.556 1.00 56.59 265 GLU A N 1
ATOM 2211 C CA . GLU A 1 265 ? 53.535 31.886 63.729 1.00 56.59 265 GLU A CA 1
ATOM 2212 C C . GLU A 1 265 ? 53.204 32.409 65.142 1.00 56.59 265 GLU A C 1
ATOM 2214 O O . GLU A 1 265 ? 53.675 33.473 65.550 1.00 56.59 265 GLU A O 1
ATOM 2219 N N . LYS A 1 266 ? 52.449 31.639 65.940 1.00 55.06 266 LYS A N 1
ATOM 2220 C CA . LYS A 1 266 ? 52.109 31.978 67.327 1.00 55.06 266 LYS A CA 1
ATOM 2221 C C . LYS A 1 266 ? 53.148 31.513 68.357 1.00 55.06 266 LYS A C 1
ATOM 2223 O O . LYS A 1 266 ? 53.020 31.866 69.526 1.00 55.06 266 LYS A O 1
ATOM 2228 N N . ASN A 1 267 ? 54.201 30.803 67.940 1.00 57.62 267 ASN A N 1
ATOM 2229 C CA . ASN A 1 267 ? 55.274 30.327 68.827 1.00 57.62 267 ASN A CA 1
ATOM 2230 C C . ASN A 1 267 ? 56.501 31.259 68.925 1.00 57.62 267 ASN A C 1
ATOM 2232 O O . ASN A 1 267 ? 57.468 30.918 69.599 1.00 57.62 267 ASN A O 1
ATOM 2236 N N . ILE A 1 268 ? 56.465 32.463 68.340 1.00 57.50 268 ILE A N 1
ATOM 2237 C CA . ILE A 1 268 ? 57.553 33.461 68.474 1.00 57.50 268 ILE A CA 1
ATOM 2238 C C . ILE A 1 268 ? 57.600 34.106 69.881 1.00 57.50 268 ILE A C 1
ATOM 2240 O O . ILE A 1 268 ? 58.595 34.726 70.241 1.00 57.50 268 ILE A O 1
ATOM 2244 N N . TYR A 1 269 ? 56.569 33.921 70.714 1.00 58.84 269 TYR A N 1
ATOM 2245 C CA . TYR A 1 269 ? 56.476 34.518 72.058 1.00 58.84 269 TYR A CA 1
ATOM 2246 C C . TYR A 1 269 ? 56.492 33.514 73.218 1.00 58.84 269 TYR A C 1
ATOM 2248 O O . TYR A 1 269 ? 56.055 33.847 74.320 1.00 58.84 269 TYR A O 1
ATOM 2256 N N . HIS A 1 270 ? 57.009 32.301 73.011 1.00 53.72 270 HIS A N 1
ATOM 2257 C CA . HIS A 1 270 ? 57.280 31.398 74.127 1.00 53.72 270 HIS A CA 1
ATOM 2258 C C . HIS A 1 270 ? 58.769 31.355 74.463 1.00 53.72 270 HIS A C 1
ATOM 2260 O O . HIS A 1 270 ? 59.591 30.858 73.695 1.00 53.72 270 HIS A O 1
ATOM 2266 N N . ASP A 1 271 ? 59.079 31.911 75.638 1.00 52.75 271 ASP A N 1
ATOM 2267 C CA . ASP A 1 271 ? 60.402 31.924 76.250 1.00 52.75 271 ASP A CA 1
ATOM 2268 C C . ASP A 1 271 ? 61.035 30.520 76.280 1.00 52.75 271 ASP A C 1
ATOM 2270 O O . ASP A 1 271 ? 60.360 29.529 76.588 1.00 52.75 271 ASP A O 1
ATOM 2274 N N . PRO A 1 272 ? 62.342 30.420 75.985 1.00 50.34 272 PRO A N 1
ATOM 2275 C CA . PRO A 1 272 ? 63.024 29.150 75.801 1.00 50.34 272 PRO A CA 1
ATOM 2276 C C . PRO A 1 272 ? 63.149 28.398 77.130 1.00 50.34 272 PRO A C 1
ATOM 2278 O O . PRO A 1 272 ? 63.981 28.725 77.978 1.00 50.34 272 PRO A O 1
ATOM 2281 N N . GLN A 1 273 ? 62.365 27.331 77.294 1.00 50.06 273 GLN A N 1
ATOM 2282 C CA . GLN A 1 273 ? 62.639 26.332 78.322 1.00 50.06 273 GLN A CA 1
ATOM 2283 C C . GLN A 1 273 ? 63.822 25.468 77.888 1.00 50.06 273 GLN A C 1
ATOM 2285 O O . GLN A 1 273 ? 63.754 24.635 76.986 1.00 50.06 273 GLN A O 1
ATOM 2290 N N . ILE A 1 274 ? 64.940 25.729 78.553 1.00 45.91 274 ILE A N 1
ATOM 2291 C CA . ILE A 1 274 ? 66.176 24.968 78.488 1.00 45.91 274 ILE A CA 1
ATOM 2292 C C . ILE A 1 274 ? 65.959 23.574 79.096 1.00 45.91 274 ILE A C 1
ATOM 2294 O O . ILE A 1 274 ? 65.443 23.434 80.203 1.00 45.91 274 ILE A O 1
ATOM 2298 N N . SER A 1 275 ? 66.525 22.578 78.410 1.00 43.62 275 SER A N 1
ATOM 2299 C CA . SER A 1 275 ? 66.794 21.203 78.860 1.00 43.62 275 SER A CA 1
ATOM 2300 C C . SER A 1 275 ? 65.605 20.234 78.761 1.00 43.62 275 SER A C 1
ATOM 2302 O O . SER A 1 275 ? 64.465 20.593 78.993 1.00 43.62 275 SER A O 1
ATOM 2304 N N . SER A 1 276 ? 65.783 18.959 78.434 1.00 45.22 276 SER A N 1
ATOM 2305 C CA . SER A 1 276 ? 66.970 18.111 78.502 1.00 45.22 276 SER A CA 1
ATOM 2306 C C . SER A 1 276 ? 66.732 16.864 77.649 1.00 45.22 276 SER A C 1
ATOM 2308 O O . SER A 1 276 ? 65.641 16.308 77.702 1.00 45.22 276 SER A O 1
ATOM 2310 N N . SER A 1 277 ? 67.781 16.370 76.977 1.00 47.44 277 SER A N 1
ATOM 2311 C CA . SER A 1 277 ? 67.899 14.994 76.450 1.00 47.44 277 SER A CA 1
ATOM 2312 C C . SER A 1 277 ? 66.876 14.599 75.356 1.00 47.44 277 SER A C 1
ATOM 2314 O O . SER A 1 277 ? 65.751 15.051 75.325 1.00 47.44 277 SER A O 1
ATOM 2316 N N . MET A 1 278 ? 67.151 13.777 74.355 1.00 47.44 278 MET A N 1
ATOM 2317 C CA . MET A 1 278 ? 68.133 12.724 74.214 1.00 47.44 278 MET A CA 1
ATOM 2318 C C . MET A 1 278 ? 68.290 12.472 72.706 1.00 47.44 278 MET A C 1
ATOM 2320 O O . MET A 1 278 ? 67.306 12.362 71.976 1.00 47.44 278 MET A O 1
ATOM 2324 N N . LEU A 1 279 ? 69.535 12.376 72.251 1.00 51.47 279 LEU A N 1
ATOM 2325 C CA . LEU A 1 279 ? 69.902 11.851 70.941 1.00 51.47 279 LEU A CA 1
ATOM 2326 C C . LEU A 1 279 ? 69.349 10.427 70.754 1.00 51.47 279 LEU A C 1
ATOM 2328 O O . LEU A 1 279 ? 69.699 9.513 71.498 1.00 51.47 279 LEU A O 1
ATOM 2332 N N . ARG A 1 280 ? 68.544 10.243 69.711 1.00 48.44 280 ARG A N 1
ATOM 2333 C CA . ARG A 1 280 ? 68.421 9.000 68.935 1.00 48.44 280 ARG A CA 1
ATOM 2334 C C . ARG A 1 280 ? 68.329 9.453 67.482 1.00 48.44 280 ARG A C 1
ATOM 2336 O O . ARG A 1 280 ? 67.261 9.796 67.004 1.00 48.44 280 ARG A O 1
ATOM 2343 N N . ASP A 1 281 ? 69.428 9.704 66.788 1.00 51.53 281 ASP A N 1
ATOM 2344 C CA . ASP A 1 281 ? 70.324 8.680 66.253 1.00 51.53 281 ASP A CA 1
ATOM 2345 C C . ASP A 1 281 ? 69.733 7.268 66.318 1.00 51.53 281 ASP A C 1
ATOM 2347 O O . ASP A 1 281 ? 69.806 6.595 67.344 1.00 51.53 281 ASP A O 1
ATOM 2351 N N . CYS A 1 282 ? 69.110 6.831 65.225 1.00 55.03 282 CYS A N 1
ATOM 2352 C CA . CYS A 1 282 ? 69.453 5.526 64.686 1.00 55.03 282 CYS A CA 1
ATOM 2353 C C . CYS A 1 282 ? 69.012 5.375 63.224 1.00 55.03 282 CYS A C 1
ATOM 2355 O O . CYS A 1 282 ? 67.838 5.179 62.934 1.00 55.03 282 CYS A O 1
ATOM 2357 N N . ARG A 1 283 ? 70.033 5.363 62.360 1.00 47.16 283 ARG A N 1
ATOM 2358 C CA . ARG A 1 283 ? 70.350 4.261 61.432 1.00 47.16 283 ARG A CA 1
ATOM 2359 C C . ARG A 1 283 ? 69.328 3.962 60.328 1.00 47.16 283 ARG A C 1
ATOM 2361 O O . ARG A 1 283 ? 68.266 3.421 60.583 1.00 47.16 283 ARG A O 1
ATOM 2368 N N . TYR A 1 284 ? 69.611 4.374 59.093 1.00 45.16 284 TYR A N 1
ATOM 2369 C CA . TYR A 1 284 ? 70.524 3.749 58.107 1.00 45.16 284 TYR A CA 1
ATOM 2370 C C . TYR A 1 284 ? 69.805 2.758 57.182 1.00 45.16 284 TYR A C 1
ATOM 2372 O O . TYR A 1 284 ? 69.023 1.935 57.643 1.00 45.16 284 TYR A O 1
ATOM 2380 N N . ASN A 1 285 ? 70.287 2.756 55.925 1.00 46.41 285 ASN A N 1
ATOM 2381 C CA . ASN A 1 285 ? 70.509 1.565 55.096 1.00 46.41 285 ASN A CA 1
ATOM 2382 C C . ASN A 1 285 ? 69.247 0.974 54.407 1.00 46.41 285 ASN A C 1
ATOM 2384 O O . ASN A 1 285 ? 68.229 0.764 55.039 1.00 46.41 285 ASN A O 1
ATOM 2388 N N . ILE A 1 286 ? 69.205 0.647 53.107 1.00 55.50 286 ILE A N 1
ATOM 2389 C CA . ILE A 1 286 ? 70.248 0.326 52.117 1.00 55.50 286 ILE A CA 1
ATOM 2390 C C . ILE A 1 286 ? 69.700 0.612 50.707 1.00 55.50 286 ILE A C 1
ATOM 2392 O O . ILE A 1 286 ? 68.615 0.148 50.364 1.00 55.50 286 ILE A O 1
ATOM 2396 N N . SER A 1 287 ? 70.469 1.304 49.868 1.00 53.97 287 SER A N 1
ATOM 2397 C CA . SER A 1 287 ? 70.335 1.255 48.409 1.00 53.97 287 SER A CA 1
ATOM 2398 C C . SER A 1 287 ? 71.106 0.044 47.872 1.00 53.97 287 SER A C 1
ATOM 2400 O O . SER A 1 287 ? 72.325 -0.029 48.013 1.00 53.97 287 SER A O 1
ATOM 2402 N N . TYR A 1 288 ? 70.406 -0.910 47.253 1.00 56.41 288 TYR A N 1
ATOM 2403 C CA . TYR A 1 288 ? 71.028 -1.954 46.434 1.00 56.41 288 TYR A CA 1
ATOM 2404 C C . TYR A 1 288 ? 70.941 -1.567 44.955 1.00 56.41 288 TYR A C 1
ATOM 2406 O O . TYR A 1 288 ? 69.858 -1.428 44.392 1.00 56.41 288 TYR A O 1
ATOM 2414 N N . ASN A 1 289 ? 72.120 -1.394 44.360 1.00 59.44 289 ASN A N 1
ATOM 2415 C CA . ASN A 1 289 ? 72.396 -1.526 42.931 1.00 59.44 289 ASN A CA 1
ATOM 2416 C C . ASN A 1 289 ? 72.173 -2.977 42.487 1.00 59.44 289 ASN A C 1
ATOM 2418 O O . ASN A 1 289 ? 72.513 -3.865 43.261 1.00 59.44 289 ASN A O 1
ATOM 2422 N N . TYR A 1 290 ? 71.781 -3.205 41.230 1.00 51.41 290 TYR A N 1
ATOM 2423 C CA . TYR A 1 290 ? 72.426 -4.210 40.371 1.00 51.41 290 TYR A CA 1
ATOM 2424 C C . TYR A 1 290 ? 72.240 -3.847 38.886 1.00 51.41 290 TYR A C 1
ATOM 2426 O O . TYR A 1 290 ? 71.110 -3.732 38.425 1.00 51.41 290 TYR A O 1
ATOM 2434 N N . GLN A 1 291 ? 73.401 -3.640 38.245 1.00 52.84 291 GLN A N 1
ATOM 2435 C CA . GLN A 1 291 ? 73.806 -3.746 36.827 1.00 52.84 291 GLN A CA 1
ATOM 2436 C C . GLN A 1 291 ? 72.843 -3.361 35.700 1.00 52.84 291 GLN A C 1
ATOM 2438 O O . GLN A 1 291 ? 71.862 -4.092 35.459 1.00 52.84 291 GLN A O 1
#

Organism: Plasmodium gonderi (NCBI:txid77519)